Protein AF-A0A5B1CGC6-F1 (afdb_monomer)

pLDDT: mean 82.07, std 14.6, range [42.0, 95.0]

Sequence (198 aa):
MKDDNIPFVEKLGRLVLFPLSFGERAAAKAKAIAEERQAAHDSARRQEREEEMRIEREDRERRDKEEALKAQEDERAAKLVRDDILFQVRLLYDRHAADISQMLPQEKFERYFKDYFPPDCSVETLTHRSEELKKMILSFFAEEESEASLNTIEDVLAEAERRKNSISSYPMDGDELESVLSLVEKWKTRQIRKLVEK

Organism: NCBI:txid406547

Mean predicted aligned error: 17.84 Å

Radius of gyration: 49.91 Å; Cα contacts (8 Å, |Δi|>4): 46; chains: 1; bounding box: 88×42×150 Å

Structure (mmCIF, N/CA/C/O backbone):
data_AF-A0A5B1CGC6-F1
#
_entry.id   AF-A0A5B1CGC6-F1
#
loop_
_atom_site.group_PDB
_atom_site.id
_atom_site.type_symbol
_atom_site.label_atom_id
_atom_site.label_alt_id
_atom_site.label_comp_id
_atom_site.label_asym_id
_atom_site.label_entity_id
_atom_site.label_seq_id
_atom_site.pdbx_PDB_ins_code
_atom_site.Cartn_x
_atom_site.Cartn_y
_atom_site.Cartn_z
_atom_site.occupancy
_atom_site.B_iso_or_equiv
_atom_site.auth_seq_id
_atom_site.auth_comp_id
_atom_site.auth_asym_id
_atom_site.auth_atom_id
_atom_site.pdbx_PDB_model_num
ATOM 1 N N . MET A 1 1 ? 64.996 -14.872 -104.969 1.00 48.25 1 MET A N 1
ATOM 2 C CA . MET A 1 1 ? 65.233 -13.484 -104.529 1.00 48.25 1 MET A CA 1
ATOM 3 C C . MET A 1 1 ? 64.473 -12.557 -105.451 1.00 48.25 1 MET A C 1
ATOM 5 O O . MET A 1 1 ? 64.912 -12.347 -106.573 1.00 48.25 1 MET A O 1
ATOM 9 N N . LYS A 1 2 ? 63.304 -12.105 -105.007 1.00 42.00 2 LYS A N 1
ATOM 10 C CA . LYS A 1 2 ? 62.611 -10.898 -105.459 1.00 42.00 2 LYS A CA 1
ATOM 11 C C . LYS A 1 2 ? 61.615 -10.599 -104.348 1.00 42.00 2 LYS A C 1
ATOM 13 O O . LYS A 1 2 ? 60.705 -11.383 -104.110 1.00 42.00 2 LYS A O 1
ATOM 18 N N . ASP A 1 3 ? 61.955 -9.568 -103.594 1.00 42.16 3 ASP A N 1
ATOM 19 C CA . ASP A 1 3 ? 61.221 -9.064 -102.451 1.00 42.16 3 ASP A CA 1
ATOM 20 C C . ASP A 1 3 ? 59.904 -8.454 -102.929 1.00 42.16 3 A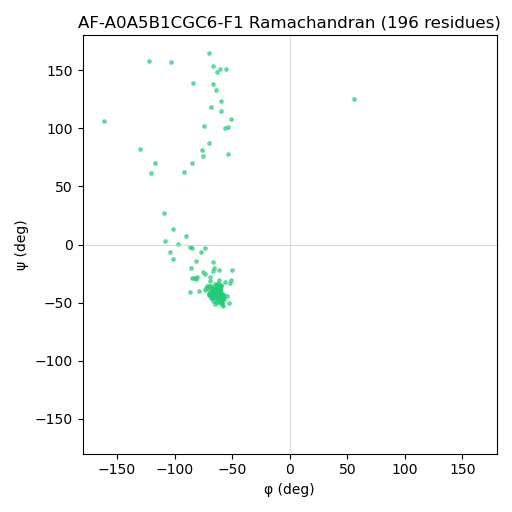SP A C 1
ATOM 22 O O . ASP A 1 3 ? 59.901 -7.494 -103.704 1.00 42.16 3 ASP A O 1
ATOM 26 N N . ASP A 1 4 ? 58.789 -9.016 -102.464 1.00 51.16 4 ASP A N 1
ATOM 27 C CA . ASP A 1 4 ? 57.478 -8.405 -102.630 1.00 51.16 4 ASP A CA 1
ATOM 28 C C . ASP A 1 4 ? 57.371 -7.225 -101.666 1.00 51.16 4 ASP A C 1
ATOM 30 O O . ASP A 1 4 ? 57.209 -7.343 -100.448 1.00 51.16 4 ASP A O 1
ATOM 34 N N . ASN A 1 5 ? 57.543 -6.053 -102.264 1.00 53.78 5 ASN A N 1
ATOM 35 C CA . ASN A 1 5 ? 57.455 -4.742 -101.659 1.00 53.78 5 ASN A CA 1
ATOM 36 C C . ASN A 1 5 ? 55.984 -4.453 -101.318 1.00 53.78 5 ASN A C 1
ATOM 38 O O . ASN A 1 5 ? 55.234 -3.905 -102.126 1.00 53.78 5 ASN A O 1
ATOM 42 N N . ILE A 1 6 ? 55.561 -4.884 -100.128 1.00 57.22 6 ILE A N 1
ATOM 43 C CA . ILE A 1 6 ? 54.219 -4.623 -99.598 1.00 57.22 6 ILE A CA 1
ATOM 44 C C . ILE A 1 6 ? 54.023 -3.098 -99.489 1.00 57.22 6 ILE A C 1
ATOM 46 O O . ILE A 1 6 ? 54.814 -2.428 -98.812 1.00 57.22 6 ILE A O 1
ATOM 50 N N . PRO A 1 7 ? 52.987 -2.523 -100.126 1.00 57.03 7 PRO A N 1
ATOM 51 C CA . PRO A 1 7 ? 52.788 -1.083 -100.168 1.00 57.03 7 PRO A CA 1
ATOM 52 C C . PRO A 1 7 ? 52.525 -0.513 -98.767 1.00 57.03 7 PRO A C 1
ATOM 54 O O . PRO A 1 7 ? 51.682 -0.989 -98.009 1.00 57.03 7 PRO A O 1
ATOM 57 N N . PHE A 1 8 ? 53.229 0.575 -98.446 1.00 54.09 8 PHE A N 1
ATOM 58 C CA . PHE A 1 8 ? 53.174 1.335 -97.185 1.00 54.09 8 PHE A CA 1
ATOM 59 C C . PHE A 1 8 ? 51.747 1.713 -96.727 1.00 54.09 8 PHE A C 1
ATOM 61 O O . PHE A 1 8 ? 51.498 1.920 -95.540 1.00 54.09 8 PHE A O 1
ATOM 68 N N . VAL A 1 9 ? 50.790 1.736 -97.657 1.00 54.62 9 VAL A N 1
ATOM 69 C CA . VAL A 1 9 ? 49.378 2.054 -97.416 1.00 54.62 9 VAL A CA 1
ATOM 70 C C . VAL A 1 9 ? 48.662 0.955 -96.611 1.00 54.62 9 VAL A C 1
ATOM 72 O O . VAL A 1 9 ? 47.830 1.269 -95.762 1.00 54.62 9 VAL A O 1
ATOM 75 N N . GLU A 1 10 ? 49.052 -0.318 -96.748 1.00 51.06 10 GLU A N 1
ATOM 76 C CA . GLU A 1 10 ? 48.511 -1.411 -95.917 1.00 51.06 10 GLU A CA 1
ATOM 77 C C . GLU A 1 10 ? 49.078 -1.418 -94.489 1.00 51.06 10 GLU A C 1
ATOM 79 O O . GLU A 1 10 ? 48.418 -1.881 -93.556 1.00 51.06 10 GLU A O 1
ATOM 84 N N . LYS A 1 11 ? 50.266 -0.835 -94.272 1.00 51.06 11 LYS A N 1
ATOM 85 C CA . LYS A 1 11 ? 50.806 -0.626 -92.917 1.00 51.06 11 LYS A CA 1
ATOM 86 C C . LYS A 1 11 ? 50.092 0.499 -92.163 1.00 51.06 11 LYS A C 1
ATOM 88 O O . LYS A 1 11 ? 50.044 0.454 -90.937 1.00 51.06 11 LYS A O 1
ATOM 93 N N . LEU A 1 12 ? 49.496 1.460 -92.871 1.00 48.06 12 LEU A N 1
ATOM 94 C CA . LEU A 1 12 ? 48.705 2.543 -92.273 1.00 48.06 12 LEU A CA 1
ATOM 95 C C . LEU A 1 12 ? 47.246 2.140 -92.006 1.00 48.06 12 LEU A C 1
ATOM 97 O O . LEU A 1 12 ? 46.660 2.601 -91.030 1.00 48.06 12 LEU A O 1
ATOM 101 N N . GLY A 1 13 ? 46.685 1.213 -92.791 1.00 43.62 13 GLY A N 1
ATOM 102 C CA . GLY A 1 13 ? 45.330 0.680 -92.577 1.00 43.62 13 GLY A CA 1
ATOM 103 C C . GLY A 1 13 ? 45.153 -0.126 -91.281 1.00 43.62 13 GLY A C 1
ATOM 104 O O . GLY A 1 13 ? 44.043 -0.239 -90.768 1.00 43.62 13 GLY A O 1
ATOM 105 N N . ARG A 1 14 ? 46.245 -0.635 -90.691 1.00 47.31 14 ARG A N 1
ATOM 106 C CA . ARG A 1 14 ? 46.248 -1.300 -89.372 1.00 47.31 14 ARG A CA 1
ATOM 107 C C . ARG A 1 14 ? 46.414 -0.343 -88.185 1.00 47.31 14 ARG A C 1
ATOM 109 O O . ARG A 1 14 ? 46.364 -0.792 -87.043 1.00 47.31 14 ARG A O 1
ATOM 116 N N . LEU A 1 15 ? 46.576 0.957 -88.441 1.00 45.19 15 LEU A N 1
ATOM 117 C CA . LEU A 1 15 ? 46.753 2.001 -87.426 1.00 45.19 15 LEU A CA 1
ATOM 118 C C . LEU A 1 15 ? 45.471 2.819 -87.159 1.00 45.19 15 LEU A C 1
ATOM 120 O O . LEU A 1 15 ? 45.535 3.862 -86.522 1.00 45.19 15 LEU A O 1
ATOM 124 N N . VAL A 1 16 ? 44.306 2.357 -87.631 1.00 47.59 16 VAL A N 1
ATOM 125 C CA . VAL A 1 16 ? 42.985 2.993 -87.403 1.00 47.59 16 VAL A CA 1
ATOM 126 C C . VAL A 1 16 ? 42.119 2.157 -86.447 1.00 47.59 16 VAL A C 1
ATOM 128 O O . VAL A 1 16 ? 40.897 2.206 -86.449 1.00 47.59 16 VAL A O 1
ATOM 131 N N . LEU A 1 17 ? 42.765 1.386 -85.576 1.00 49.88 17 LEU A N 1
ATOM 132 C CA . LEU A 1 17 ? 42.157 0.852 -84.359 1.00 49.88 17 LEU A CA 1
ATOM 133 C C . LEU A 1 17 ? 42.979 1.372 -83.182 1.00 49.88 17 LEU A C 1
ATOM 135 O O . LEU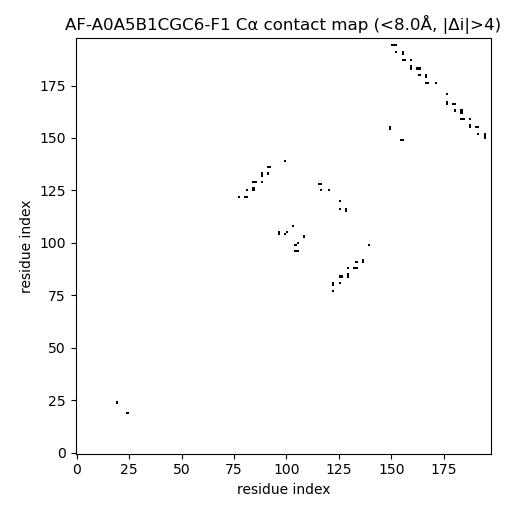 A 1 17 ? 43.625 0.609 -82.469 1.00 49.88 17 LEU A O 1
ATOM 139 N N . PHE A 1 18 ? 43.021 2.700 -83.033 1.00 49.47 18 PHE A N 1
ATOM 140 C CA . PHE A 1 18 ? 43.581 3.340 -81.846 1.00 49.47 18 PHE A CA 1
ATOM 141 C C . PHE A 1 18 ? 42.789 2.857 -80.627 1.00 49.47 18 PHE A C 1
ATOM 143 O O . PHE A 1 18 ? 41.596 3.149 -80.521 1.00 49.47 18 PHE A O 1
ATOM 150 N N . PRO A 1 19 ? 43.405 2.123 -79.692 1.00 57.19 19 PRO A N 1
ATOM 151 C CA . PRO A 1 19 ? 42.681 1.596 -78.555 1.00 57.19 19 PRO A CA 1
ATOM 152 C C . PRO A 1 19 ? 42.620 2.675 -77.471 1.00 57.19 19 PRO A C 1
ATOM 154 O O . PRO A 1 19 ? 43.293 2.515 -76.463 1.00 57.19 19 PRO A O 1
ATOM 157 N N . LEU A 1 20 ? 41.851 3.752 -77.669 1.00 50.38 20 LEU A N 1
ATOM 158 C CA . LEU A 1 20 ? 41.776 4.939 -76.795 1.00 50.38 20 LEU A CA 1
ATOM 159 C C . LEU A 1 20 ? 43.151 5.601 -76.559 1.00 50.38 20 LEU A C 1
ATOM 161 O O . LEU A 1 20 ? 44.118 4.982 -76.108 1.00 50.38 20 LEU A O 1
ATOM 165 N N . SER A 1 21 ? 43.260 6.893 -76.843 1.00 59.56 21 SER A N 1
ATOM 166 C CA . SER A 1 21 ? 44.472 7.662 -76.541 1.00 59.56 21 SER A CA 1
ATOM 167 C C . SER A 1 21 ? 44.835 7.546 -75.047 1.00 59.56 21 SER A C 1
ATOM 169 O O . SER A 1 21 ? 43.967 7.354 -74.190 1.00 59.56 21 SER A O 1
ATOM 171 N N . PHE A 1 22 ? 46.122 7.652 -74.691 1.00 58.12 22 PHE A N 1
ATOM 172 C CA . PHE A 1 22 ? 46.565 7.591 -73.285 1.00 58.12 22 PHE A CA 1
ATOM 173 C C . PHE A 1 22 ? 45.788 8.564 -72.371 1.00 58.12 22 PHE A C 1
ATOM 175 O O . PHE A 1 22 ? 45.545 8.240 -71.209 1.00 58.12 22 PHE A O 1
ATOM 182 N N . GLY A 1 23 ? 45.339 9.706 -72.908 1.00 62.19 23 GLY A N 1
ATOM 183 C CA . GLY A 1 23 ? 44.477 10.665 -72.212 1.00 62.19 23 GLY A CA 1
ATOM 184 C C . GLY A 1 23 ? 43.063 10.145 -71.932 1.00 62.19 23 GLY A C 1
ATOM 185 O O . GLY A 1 23 ? 42.564 10.319 -70.825 1.00 62.19 23 GLY A O 1
ATOM 186 N N . GLU A 1 24 ? 42.436 9.433 -72.870 1.00 65.56 24 GLU A N 1
ATOM 187 C CA . GLU A 1 24 ? 41.103 8.836 -72.679 1.00 65.56 24 GLU A CA 1
ATOM 188 C C . GLU A 1 24 ? 41.133 7.663 -71.693 1.00 65.56 24 GLU A C 1
ATOM 190 O O . GLU A 1 24 ? 40.226 7.517 -70.877 1.00 65.56 24 GLU A O 1
ATOM 195 N N . ARG A 1 25 ? 42.207 6.860 -71.692 1.00 67.00 25 ARG A N 1
ATOM 196 C CA . ARG A 1 25 ? 42.403 5.805 -70.679 1.00 67.00 25 ARG A CA 1
ATOM 197 C C . ARG A 1 25 ? 42.638 6.384 -69.283 1.00 67.00 25 ARG A C 1
ATOM 199 O O . ARG A 1 25 ? 42.152 5.820 -68.304 1.00 67.00 25 ARG A O 1
ATOM 206 N N . ALA A 1 26 ? 43.370 7.494 -69.182 1.00 72.00 26 ALA A N 1
ATOM 207 C CA . ALA A 1 26 ? 43.567 8.205 -67.920 1.00 72.00 26 ALA A CA 1
ATOM 208 C C . ALA A 1 26 ? 42.259 8.841 -67.419 1.00 72.00 26 ALA A C 1
ATOM 210 O O . ALA A 1 26 ? 41.935 8.706 -66.241 1.00 72.00 26 ALA A O 1
ATOM 211 N N . ALA A 1 27 ? 41.467 9.443 -68.312 1.00 76.06 27 ALA A N 1
ATOM 212 C CA . ALA A 1 27 ? 40.157 10.007 -67.991 1.00 76.06 27 ALA A CA 1
ATOM 213 C C . ALA A 1 27 ? 39.142 8.930 -67.566 1.00 76.06 27 ALA A C 1
ATOM 215 O O . ALA A 1 27 ? 38.437 9.109 -66.575 1.00 76.06 27 ALA A O 1
ATOM 216 N N . ALA A 1 28 ? 39.110 7.781 -68.250 1.00 78.44 28 ALA A N 1
ATOM 217 C CA . ALA A 1 28 ? 38.255 6.652 -67.882 1.00 78.44 28 ALA A CA 1
ATOM 218 C C . ALA A 1 28 ? 38.637 6.052 -66.517 1.00 78.44 28 ALA A C 1
ATOM 220 O O . ALA A 1 28 ? 37.758 5.777 -65.704 1.00 78.44 28 ALA A O 1
ATOM 221 N N . LYS A 1 29 ? 39.940 5.913 -66.219 1.00 79.25 29 LYS A N 1
ATOM 222 C CA . LYS A 1 29 ? 40.410 5.485 -64.889 1.00 79.25 29 LYS A CA 1
ATOM 223 C C . LYS A 1 29 ? 40.065 6.499 -63.798 1.00 79.25 29 LYS A C 1
ATOM 225 O O . LYS A 1 29 ? 39.623 6.097 -62.731 1.00 79.25 29 LYS A O 1
ATOM 230 N N . ALA A 1 30 ? 40.234 7.796 -64.056 1.00 81.81 30 ALA A N 1
ATOM 231 C CA . ALA A 1 30 ? 39.869 8.841 -63.099 1.00 81.81 30 ALA A CA 1
ATOM 232 C C . ALA A 1 30 ? 38.361 8.844 -62.804 1.00 81.81 30 ALA A C 1
ATOM 234 O O . ALA A 1 30 ? 37.965 8.988 -61.650 1.00 81.81 30 ALA A O 1
ATOM 235 N N . LYS A 1 31 ? 37.528 8.621 -63.829 1.00 83.12 31 LYS A N 1
ATOM 236 C CA . LYS A 1 31 ? 36.074 8.502 -63.680 1.00 83.12 31 LYS A CA 1
ATOM 237 C C . LYS A 1 31 ? 35.675 7.254 -62.888 1.00 83.12 31 LYS A C 1
ATOM 239 O O . LYS A 1 31 ? 34.883 7.374 -61.964 1.00 83.12 31 LYS A O 1
ATOM 244 N N . ALA A 1 32 ? 36.286 6.102 -63.171 1.00 82.56 32 ALA A N 1
ATOM 245 C CA . ALA A 1 32 ? 36.051 4.873 -62.412 1.00 82.56 32 ALA A CA 1
ATOM 246 C C . ALA A 1 32 ? 36.434 5.024 -60.927 1.00 82.56 32 ALA A C 1
ATOM 248 O O . ALA A 1 32 ? 35.671 4.629 -60.055 1.00 82.56 32 ALA A O 1
ATOM 249 N N . ILE A 1 33 ? 37.567 5.673 -60.628 1.00 85.25 33 ILE A N 1
ATOM 250 C CA . ILE A 1 33 ? 37.994 5.952 -59.244 1.00 85.25 33 ILE A CA 1
ATOM 251 C C . ILE A 1 33 ? 37.036 6.937 -58.553 1.00 85.25 33 ILE A C 1
ATOM 253 O O . ILE A 1 33 ? 36.777 6.811 -57.357 1.00 85.25 33 ILE A O 1
ATOM 257 N N . ALA A 1 34 ? 36.515 7.933 -59.274 1.00 84.56 34 ALA A N 1
ATOM 258 C CA . ALA A 1 34 ? 35.538 8.874 -58.728 1.00 84.56 34 ALA A CA 1
ATOM 259 C C . ALA A 1 34 ? 34.193 8.191 -58.423 1.00 84.56 34 ALA A C 1
ATOM 261 O O . ALA A 1 34 ? 33.643 8.402 -57.344 1.00 84.56 34 ALA A O 1
ATOM 262 N N . GLU A 1 35 ? 33.708 7.335 -59.326 1.00 84.50 35 GLU A N 1
ATOM 263 C CA . GLU A 1 35 ? 32.489 6.537 -59.137 1.00 84.50 35 GLU A CA 1
ATOM 264 C C . GLU A 1 35 ? 32.641 5.536 -57.981 1.00 84.50 35 GLU A C 1
ATOM 266 O O . GLU A 1 35 ? 31.742 5.423 -57.153 1.00 84.50 35 GLU A O 1
ATOM 271 N N . GLU A 1 36 ? 33.798 4.877 -57.852 1.00 83.25 36 GLU A N 1
ATOM 272 C CA . GLU A 1 36 ? 34.096 3.962 -56.743 1.00 83.25 36 GLU A CA 1
ATOM 273 C C . GLU A 1 36 ? 34.136 4.692 -55.391 1.00 83.25 36 GLU A C 1
ATOM 275 O O . GLU A 1 36 ? 33.556 4.227 -54.410 1.00 83.25 36 GLU A O 1
ATOM 280 N N . ARG A 1 37 ? 34.741 5.888 -55.336 1.00 86.69 37 ARG A N 1
ATOM 281 C CA . ARG A 1 37 ? 34.739 6.731 -54.127 1.00 86.69 37 ARG A CA 1
ATOM 282 C C . ARG A 1 37 ? 33.341 7.214 -53.754 1.00 86.69 37 ARG A C 1
ATOM 284 O O . ARG A 1 37 ? 33.019 7.279 -52.569 1.00 86.69 37 ARG A O 1
ATOM 291 N N . GLN A 1 38 ? 32.518 7.550 -54.743 1.00 89.25 38 GLN A N 1
ATOM 292 C CA . GLN A 1 38 ? 31.147 7.996 -54.516 1.00 89.25 38 GLN A CA 1
ATOM 293 C C . GLN A 1 38 ? 30.261 6.838 -54.037 1.00 89.25 38 GLN A C 1
ATOM 295 O O . GLN A 1 38 ? 29.542 6.991 -53.053 1.00 89.25 38 GLN A O 1
ATOM 300 N N . ALA A 1 39 ? 30.400 5.654 -54.640 1.00 88.25 39 ALA A N 1
ATOM 301 C CA . ALA A 1 39 ? 29.727 4.439 -54.192 1.00 88.25 39 ALA A CA 1
ATOM 302 C C . ALA A 1 39 ? 30.147 4.030 -52.768 1.00 88.25 39 ALA A C 1
ATOM 304 O O . ALA A 1 39 ? 29.289 3.678 -51.960 1.00 88.25 39 ALA A O 1
ATOM 305 N N . ALA A 1 40 ? 31.439 4.135 -52.431 1.00 88.19 40 ALA A N 1
ATOM 306 C CA . ALA A 1 40 ? 31.941 3.863 -51.084 1.00 88.19 40 ALA A CA 1
ATOM 307 C C . ALA A 1 40 ? 31.362 4.841 -50.044 1.00 88.19 40 ALA A C 1
ATOM 309 O O . ALA A 1 40 ? 30.897 4.418 -48.985 1.00 88.19 40 ALA A O 1
ATOM 310 N N . HIS A 1 41 ? 31.315 6.137 -50.364 1.00 88.19 41 HIS A N 1
ATOM 311 C CA . HIS A 1 41 ? 30.716 7.155 -49.497 1.00 88.19 41 HIS A CA 1
ATOM 312 C C . HIS A 1 41 ? 29.204 6.942 -49.308 1.00 88.19 41 HIS A C 1
ATOM 314 O O . HIS A 1 41 ? 28.691 7.053 -48.193 1.00 88.19 41 HIS A O 1
ATOM 320 N N . ASP A 1 42 ? 28.486 6.579 -50.372 1.00 90.25 42 ASP A N 1
ATOM 321 C CA . ASP A 1 42 ? 27.057 6.273 -50.295 1.00 90.25 42 ASP A CA 1
ATOM 322 C C . ASP A 1 42 ? 26.786 4.985 -49.505 1.00 90.25 42 ASP A C 1
ATOM 324 O O . ASP A 1 42 ? 25.805 4.925 -48.762 1.00 90.25 42 ASP A O 1
ATOM 328 N N . SER A 1 43 ? 27.657 3.971 -49.599 1.00 90.19 43 SER A N 1
ATOM 329 C CA . SER A 1 43 ? 27.563 2.772 -48.756 1.00 90.19 43 SER A CA 1
ATOM 330 C C . SER A 1 43 ? 27.842 3.066 -47.282 1.00 90.19 43 SER A C 1
ATOM 332 O O . SER A 1 43 ? 27.093 2.587 -46.434 1.00 90.19 43 SER A O 1
ATOM 334 N N . ALA A 1 44 ? 28.833 3.912 -46.974 1.00 90.38 44 ALA A N 1
ATOM 335 C CA . ALA A 1 44 ? 29.146 4.315 -45.604 1.00 90.38 44 ALA A CA 1
ATOM 336 C C . ALA A 1 44 ? 27.972 5.079 -44.974 1.00 90.38 44 ALA A C 1
ATOM 338 O O . ALA A 1 44 ? 27.523 4.738 -43.885 1.00 90.38 44 ALA A O 1
ATOM 339 N N . ARG A 1 45 ? 27.370 6.022 -45.712 1.00 91.50 45 ARG A N 1
ATOM 340 C CA . ARG A 1 45 ? 26.167 6.738 -45.257 1.00 91.50 45 ARG A CA 1
ATOM 341 C C . ARG A 1 45 ? 24.954 5.837 -45.039 1.00 91.50 45 ARG A C 1
ATOM 343 O O . ARG A 1 45 ? 24.116 6.142 -44.195 1.00 91.50 45 ARG A O 1
ATOM 350 N N . ARG A 1 46 ? 24.797 4.771 -45.830 1.00 89.31 46 ARG A N 1
ATOM 351 C CA . ARG A 1 46 ? 23.714 3.795 -45.623 1.00 89.31 46 ARG A CA 1
ATOM 352 C C . ARG A 1 46 ? 23.954 2.974 -44.361 1.00 89.31 46 ARG A C 1
ATOM 354 O O . ARG A 1 46 ? 23.020 2.823 -43.587 1.00 89.31 46 ARG A O 1
ATOM 361 N N . GLN A 1 47 ? 25.189 2.530 -44.137 1.00 91.25 47 GLN A N 1
ATOM 362 C CA . GLN A 1 47 ? 25.572 1.808 -42.924 1.00 91.25 47 GLN A CA 1
ATOM 363 C C . GLN A 1 47 ? 25.390 2.664 -41.667 1.00 91.25 47 GLN A C 1
ATOM 365 O O . GLN A 1 47 ? 24.781 2.191 -40.716 1.00 91.25 47 GLN A O 1
ATOM 370 N N . GLU A 1 48 ? 25.807 3.935 -41.686 1.00 92.62 48 GLU A N 1
ATOM 371 C CA . GLU A 1 48 ? 25.586 4.867 -40.568 1.00 92.62 48 GLU A CA 1
ATOM 372 C C . GLU A 1 48 ? 24.094 5.030 -40.252 1.00 92.62 48 GLU A C 1
ATOM 374 O O . GLU A 1 48 ? 23.693 4.922 -39.099 1.00 92.62 48 GLU A O 1
ATOM 379 N N . ARG A 1 49 ? 23.242 5.201 -41.272 1.00 92.19 49 ARG A N 1
ATOM 380 C CA . ARG A 1 49 ? 21.784 5.308 -41.075 1.00 92.19 49 ARG A CA 1
ATOM 381 C C . ARG A 1 49 ? 21.150 4.017 -40.566 1.00 92.19 49 ARG A C 1
ATOM 383 O O . ARG A 1 49 ? 20.206 4.066 -39.783 1.00 92.19 49 ARG A O 1
ATOM 390 N N . GLU A 1 50 ? 21.607 2.864 -41.047 1.00 92.44 50 GLU A N 1
ATOM 391 C CA . GLU A 1 50 ? 21.137 1.562 -40.567 1.00 92.44 50 GLU A CA 1
ATOM 392 C C . GLU A 1 50 ? 21.550 1.326 -39.111 1.00 92.44 50 GLU A C 1
ATOM 394 O O . GLU A 1 50 ? 20.748 0.822 -38.325 1.00 92.44 50 GLU A O 1
ATOM 399 N N . GLU A 1 51 ? 22.760 1.738 -38.736 1.00 93.44 51 GLU A N 1
ATOM 400 C CA . GLU A 1 51 ? 23.263 1.660 -37.367 1.00 93.44 51 GLU A CA 1
ATOM 401 C C . GLU A 1 51 ? 22.532 2.633 -36.431 1.00 93.44 51 GLU A C 1
ATOM 403 O O . GLU A 1 51 ? 22.081 2.212 -35.368 1.00 93.44 51 GLU A O 1
ATOM 408 N N . GLU A 1 52 ? 22.292 3.878 -36.853 1.00 92.12 52 GLU A N 1
ATOM 409 C CA . GLU A 1 52 ? 21.453 4.841 -36.124 1.00 92.12 52 GLU A CA 1
ATOM 410 C C . GLU A 1 52 ? 20.034 4.300 -35.900 1.00 92.12 52 GLU A C 1
ATOM 412 O O . GLU A 1 52 ? 19.531 4.327 -34.776 1.00 92.12 52 GLU A O 1
ATOM 417 N N . MET A 1 53 ? 19.399 3.736 -36.936 1.00 92.56 53 MET A N 1
ATOM 418 C CA . MET A 1 53 ? 18.072 3.124 -36.801 1.00 92.56 53 MET A CA 1
ATOM 419 C C . MET A 1 53 ? 18.075 1.895 -35.887 1.00 92.56 53 MET A C 1
ATOM 421 O O . MET A 1 53 ? 17.075 1.636 -35.214 1.00 92.56 53 MET A O 1
ATOM 425 N N . ARG A 1 54 ? 19.161 1.111 -35.868 1.00 93.88 54 ARG A N 1
ATOM 426 C CA . ARG A 1 54 ? 19.296 -0.037 -34.962 1.00 93.88 54 ARG A CA 1
ATOM 427 C C . ARG A 1 54 ? 19.377 0.436 -33.513 1.00 93.88 54 ARG A C 1
ATOM 429 O O . ARG A 1 54 ? 18.609 -0.054 -32.691 1.00 93.88 54 ARG A O 1
ATOM 436 N N . ILE A 1 55 ? 20.229 1.422 -33.235 1.00 93.44 55 ILE A N 1
ATOM 437 C CA . ILE A 1 55 ? 20.387 2.016 -31.901 1.00 93.44 55 ILE A CA 1
ATOM 438 C C . ILE A 1 55 ? 19.060 2.620 -31.427 1.00 93.44 55 ILE A C 1
ATOM 440 O O . ILE A 1 55 ? 18.630 2.357 -30.309 1.00 93.44 55 ILE A O 1
ATOM 444 N N . GLU A 1 56 ? 18.355 3.360 -32.287 1.00 93.81 56 GLU A N 1
ATOM 445 C CA . GLU A 1 56 ? 17.070 3.964 -31.923 1.00 93.81 56 GLU A CA 1
ATOM 446 C C . GLU A 1 56 ? 16.002 2.910 -31.581 1.00 93.81 56 GLU A C 1
ATOM 448 O O . GLU A 1 56 ? 15.209 3.101 -30.655 1.00 93.81 56 GLU A O 1
ATOM 453 N N . ARG A 1 57 ? 15.973 1.778 -32.298 1.00 93.88 57 ARG A N 1
ATOM 454 C CA . ARG A 1 57 ? 15.066 0.662 -31.982 1.00 93.88 57 ARG A CA 1
ATOM 455 C C . ARG A 1 57 ? 15.425 -0.004 -30.661 1.00 93.88 57 ARG A C 1
ATOM 457 O O . ARG A 1 57 ? 14.530 -0.226 -29.853 1.00 93.88 57 ARG A O 1
ATOM 464 N N . GLU A 1 58 ? 16.705 -0.286 -30.438 1.00 93.38 58 GLU A N 1
ATOM 465 C CA . GLU A 1 58 ? 17.191 -0.874 -29.186 1.00 93.38 58 GLU A CA 1
ATOM 466 C C . GLU A 1 58 ? 16.869 0.030 -27.985 1.00 93.38 58 GLU A C 1
ATOM 468 O O . GLU A 1 58 ? 16.384 -0.454 -26.962 1.00 93.38 58 GLU A O 1
ATOM 473 N N . ASP A 1 59 ? 17.040 1.347 -28.125 1.00 93.81 59 ASP A N 1
ATOM 474 C CA . ASP A 1 59 ? 16.705 2.321 -27.084 1.00 93.81 59 ASP A CA 1
ATOM 475 C C . ASP A 1 59 ? 15.199 2.391 -26.801 1.00 93.81 59 ASP A C 1
ATOM 477 O O . ASP A 1 59 ? 14.802 2.478 -25.636 1.00 93.81 59 ASP A O 1
ATOM 481 N N . ARG A 1 60 ? 14.345 2.335 -27.833 1.00 93.31 60 ARG A N 1
ATOM 482 C CA . ARG A 1 60 ? 12.884 2.275 -27.643 1.00 93.31 60 ARG A CA 1
ATOM 483 C C . ARG A 1 60 ? 12.470 0.989 -26.940 1.00 93.31 60 ARG A C 1
ATOM 485 O O . ARG A 1 60 ? 11.779 1.058 -25.932 1.00 93.31 60 ARG A O 1
ATOM 492 N N . GLU A 1 61 ? 12.960 -0.162 -27.396 1.00 94.00 61 GLU A N 1
ATOM 493 C CA . GLU A 1 61 ? 12.670 -1.444 -26.745 1.00 94.00 61 GLU A CA 1
ATOM 494 C C . GLU A 1 61 ? 13.141 -1.473 -25.288 1.00 94.00 61 GLU A C 1
ATOM 496 O O . GLU A 1 61 ? 12.491 -2.087 -24.439 1.00 94.00 61 GLU A O 1
ATOM 501 N N . ARG A 1 62 ? 14.274 -0.829 -24.980 1.00 94.75 62 ARG A N 1
ATOM 502 C CA . ARG A 1 62 ? 14.767 -0.734 -23.606 1.00 94.75 62 ARG A CA 1
ATOM 503 C C . ARG A 1 62 ? 13.841 0.117 -22.742 1.00 94.75 62 ARG A C 1
ATOM 505 O O . ARG A 1 62 ? 13.497 -0.321 -21.649 1.00 94.75 62 ARG A O 1
ATOM 512 N N . ARG A 1 63 ? 13.400 1.278 -23.237 1.00 94.12 63 ARG A N 1
ATOM 513 C CA . ARG A 1 63 ? 12.450 2.146 -22.521 1.00 94.12 63 ARG A CA 1
ATOM 514 C C . ARG A 1 63 ? 11.107 1.461 -22.301 1.00 94.12 63 ARG A C 1
ATOM 516 O O . ARG A 1 63 ? 10.630 1.456 -21.175 1.00 94.12 63 ARG A O 1
ATOM 523 N N . ASP A 1 64 ? 10.561 0.806 -23.322 1.00 95.00 64 ASP A N 1
ATOM 524 C CA . ASP A 1 64 ? 9.287 0.086 -23.211 1.00 95.00 64 ASP A CA 1
ATOM 525 C C . ASP A 1 64 ? 9.373 -1.038 -22.160 1.00 95.00 64 ASP A C 1
ATOM 527 O O . ASP A 1 64 ? 8.451 -1.242 -21.369 1.00 95.00 64 ASP A O 1
ATOM 531 N N . LYS A 1 65 ? 10.508 -1.752 -22.100 1.00 94.62 65 LYS A N 1
ATOM 532 C CA . LYS A 1 65 ? 10.767 -2.768 -21.064 1.00 94.62 65 LYS A CA 1
ATOM 533 C C . LYS A 1 65 ? 10.912 -2.156 -19.672 1.00 94.62 65 LYS A C 1
ATOM 535 O O . LYS A 1 65 ? 10.370 -2.712 -18.721 1.00 94.62 65 LYS A O 1
ATOM 540 N N . GLU A 1 66 ? 11.642 -1.049 -19.540 1.00 94.44 66 GLU A N 1
ATOM 541 C CA . GLU A 1 66 ? 11.814 -0.331 -18.270 1.00 94.44 66 GLU A CA 1
ATOM 542 C C . GLU A 1 66 ? 10.465 0.196 -17.743 1.00 94.44 66 GLU A C 1
ATOM 544 O O . GLU A 1 66 ? 10.156 0.018 -16.565 1.00 94.44 66 GLU A O 1
ATOM 549 N N . GLU A 1 67 ? 9.622 0.766 -18.608 1.00 93.56 67 GLU A N 1
ATOM 550 C CA . GLU A 1 67 ? 8.278 1.233 -18.250 1.00 93.56 67 GLU A CA 1
ATOM 551 C C . GLU A 1 67 ? 7.351 0.080 -17.853 1.00 93.56 67 GLU A C 1
ATOM 553 O O . GLU A 1 67 ? 6.653 0.175 -16.842 1.00 93.56 67 GLU A O 1
ATOM 558 N N . ALA A 1 68 ? 7.376 -1.034 -18.591 1.00 93.19 68 ALA A N 1
ATOM 559 C CA . ALA A 1 68 ? 6.583 -2.215 -18.259 1.00 93.19 68 ALA A CA 1
ATOM 560 C C . ALA A 1 68 ? 6.995 -2.835 -16.913 1.00 93.19 68 ALA A C 1
ATOM 562 O O . ALA A 1 68 ? 6.133 -3.226 -16.123 1.00 93.19 68 ALA A O 1
ATOM 563 N N . LEU A 1 69 ? 8.301 -2.903 -16.631 1.00 93.81 69 LEU A N 1
ATOM 564 C CA . LEU A 1 69 ? 8.818 -3.360 -15.340 1.00 93.81 69 LEU A CA 1
ATOM 565 C C . LEU A 1 69 ? 8.366 -2.438 -14.211 1.00 93.81 69 LEU A C 1
ATOM 567 O O . LEU A 1 69 ? 7.853 -2.919 -13.204 1.00 93.81 69 LEU A O 1
ATOM 571 N N . LYS A 1 70 ? 8.483 -1.122 -14.403 1.00 93.31 70 LYS A N 1
ATOM 572 C CA . LYS A 1 70 ? 8.061 -0.142 -13.404 1.00 93.31 70 LYS A CA 1
ATOM 573 C C . LYS A 1 70 ? 6.562 -0.228 -13.112 1.00 93.31 70 LYS A C 1
ATOM 575 O O . LYS A 1 70 ? 6.172 -0.272 -11.952 1.00 93.31 70 LYS A O 1
ATOM 580 N N . ALA A 1 71 ? 5.725 -0.338 -14.144 1.00 92.50 71 ALA A N 1
ATOM 581 C CA . ALA A 1 71 ? 4.285 -0.521 -13.971 1.00 92.50 71 ALA A CA 1
ATOM 582 C C . ALA A 1 71 ? 3.958 -1.810 -13.194 1.00 92.50 71 ALA A C 1
ATOM 584 O O . ALA A 1 71 ? 3.081 -1.810 -12.331 1.00 92.50 71 ALA A O 1
ATOM 585 N N . GLN A 1 72 ? 4.694 -2.898 -13.452 1.00 93.06 72 GLN A N 1
ATOM 586 C CA . GLN A 1 72 ? 4.543 -4.148 -12.709 1.00 93.06 72 GLN A CA 1
ATOM 587 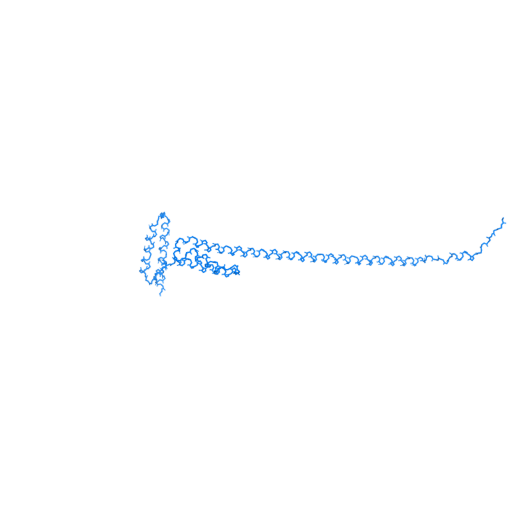C C . GLN A 1 72 ? 4.985 -4.015 -11.241 1.00 93.06 72 GLN A C 1
ATOM 589 O O . GLN A 1 72 ? 4.362 -4.602 -10.354 1.00 93.06 72 GLN A O 1
ATOM 594 N N . GLU A 1 73 ? 6.065 -3.284 -10.967 1.00 93.12 73 GLU A N 1
ATOM 595 C CA . GLU A 1 73 ? 6.527 -3.005 -9.604 1.00 93.12 73 GLU A CA 1
ATOM 596 C C . GLU A 1 73 ? 5.513 -2.159 -8.830 1.00 93.12 73 GLU A C 1
ATOM 598 O O . GLU A 1 73 ? 5.169 -2.517 -7.701 1.00 93.12 73 GLU A O 1
ATOM 603 N N . ASP A 1 74 ? 4.972 -1.112 -9.455 1.00 90.06 74 ASP A N 1
ATOM 604 C CA . ASP A 1 74 ? 3.945 -0.248 -8.868 1.00 90.06 74 ASP A CA 1
ATOM 605 C C . ASP A 1 74 ? 2.662 -1.042 -8.553 1.00 90.06 74 ASP A C 1
ATOM 607 O O . ASP A 1 74 ? 2.105 -0.924 -7.457 1.00 90.06 74 ASP A O 1
ATOM 611 N N . GLU A 1 75 ? 2.225 -1.925 -9.460 1.00 89.06 75 GLU A N 1
ATOM 612 C CA . GLU A 1 75 ? 1.075 -2.812 -9.234 1.00 89.06 75 GLU A CA 1
ATOM 613 C C . GLU A 1 75 ? 1.315 -3.765 -8.050 1.00 89.06 75 GLU A C 1
ATOM 615 O O . GLU A 1 75 ? 0.450 -3.939 -7.183 1.00 89.06 75 GLU A O 1
ATOM 620 N N . ARG A 1 76 ? 2.512 -4.362 -7.965 1.00 90.75 76 ARG A N 1
ATOM 621 C CA . ARG A 1 76 ? 2.883 -5.241 -6.845 1.00 90.75 76 ARG A CA 1
ATOM 622 C C . ARG A 1 76 ? 2.929 -4.484 -5.524 1.00 90.75 76 ARG A C 1
ATOM 624 O O . ARG A 1 76 ? 2.416 -4.993 -4.529 1.00 90.75 76 ARG A O 1
ATOM 631 N N . ALA A 1 77 ? 3.514 -3.290 -5.504 1.00 90.06 77 ALA A N 1
ATOM 632 C CA . ALA A 1 77 ? 3.585 -2.458 -4.309 1.00 90.06 77 ALA A CA 1
ATOM 633 C C . ALA A 1 77 ? 2.182 -2.077 -3.813 1.00 90.06 77 ALA A C 1
ATOM 635 O O . ALA A 1 77 ? 1.881 -2.243 -2.629 1.00 90.06 77 ALA A O 1
ATOM 636 N N . ALA A 1 78 ? 1.291 -1.658 -4.719 1.00 88.62 78 ALA A N 1
ATOM 637 C CA . ALA A 1 78 ? -0.095 -1.341 -4.385 1.00 88.62 78 ALA A CA 1
ATOM 638 C C . ALA A 1 78 ? -0.845 -2.553 -3.807 1.00 88.62 78 ALA A C 1
ATOM 640 O O . ALA A 1 78 ? -1.580 -2.422 -2.824 1.00 88.62 78 ALA A O 1
ATOM 641 N N . LYS A 1 79 ? -0.622 -3.746 -4.373 1.00 90.12 79 LYS A N 1
ATOM 642 C CA . LYS A 1 79 ? -1.214 -4.989 -3.869 1.00 90.12 79 LYS A CA 1
ATOM 643 C C . LYS A 1 79 ? -0.732 -5.335 -2.459 1.00 90.12 79 LYS A C 1
ATOM 645 O O . LYS A 1 79 ? -1.551 -5.678 -1.615 1.00 90.12 79 LYS A O 1
ATOM 650 N N . LEU A 1 80 ? 0.566 -5.200 -2.185 1.00 92.94 80 LEU A N 1
ATOM 651 C CA . LEU A 1 80 ? 1.125 -5.463 -0.854 1.00 92.94 80 LEU A CA 1
ATOM 652 C C . LEU A 1 80 ? 0.525 -4.542 0.211 1.00 92.94 80 LEU A C 1
ATOM 654 O O . LEU A 1 80 ? 0.136 -5.016 1.275 1.00 92.94 80 LEU A O 1
ATOM 658 N N . VAL A 1 81 ? 0.404 -3.244 -0.085 1.00 91.50 81 VAL A N 1
ATOM 659 C CA . VAL A 1 81 ? -0.209 -2.276 0.841 1.00 91.50 81 VAL A CA 1
ATOM 660 C C . VAL A 1 81 ? -1.670 -2.633 1.104 1.00 91.50 81 VAL A C 1
ATOM 662 O O . VAL A 1 8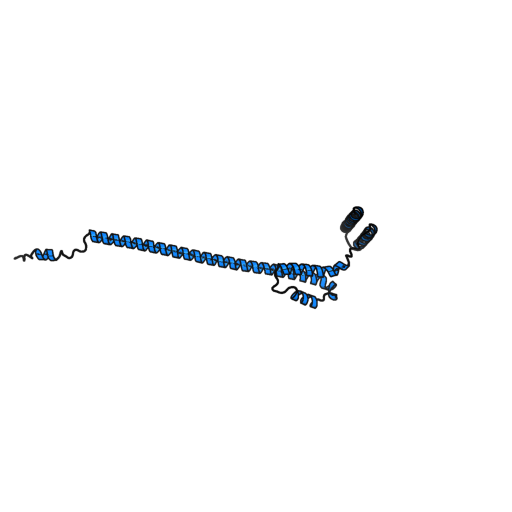1 ? -2.127 -2.621 2.245 1.00 91.50 81 VAL A O 1
ATOM 665 N N . ARG A 1 82 ? -2.407 -2.988 0.049 1.00 92.44 82 ARG A N 1
ATOM 666 C CA . ARG A 1 82 ? -3.797 -3.422 0.166 1.00 92.44 82 ARG A CA 1
ATOM 667 C C . ARG A 1 82 ? -3.936 -4.651 1.066 1.00 92.44 82 ARG A C 1
ATOM 669 O O . ARG A 1 82 ? -4.776 -4.645 1.966 1.00 92.44 82 ARG A O 1
ATOM 676 N N . ASP A 1 83 ? -3.138 -5.683 0.819 1.00 92.38 83 ASP A N 1
ATOM 677 C CA . ASP A 1 83 ? -3.194 -6.936 1.571 1.00 92.38 83 ASP A CA 1
ATOM 678 C C . ASP A 1 83 ? -2.828 -6.711 3.049 1.00 92.38 83 ASP A C 1
ATOM 680 O O . ASP A 1 83 ? -3.503 -7.248 3.928 1.00 92.38 83 ASP A O 1
ATOM 684 N N . ASP A 1 84 ? -1.838 -5.857 3.335 1.00 94.06 84 ASP A N 1
ATOM 685 C CA . ASP A 1 84 ? -1.453 -5.486 4.703 1.00 94.06 84 ASP A CA 1
ATOM 686 C C . ASP A 1 84 ? -2.591 -4.783 5.457 1.00 94.06 84 ASP A C 1
ATOM 688 O O . ASP A 1 84 ? -2.940 -5.173 6.572 1.00 94.06 84 ASP A O 1
ATOM 692 N N . ILE A 1 85 ? -3.251 -3.798 4.841 1.00 93.00 85 ILE A N 1
ATOM 693 C CA . ILE A 1 85 ? -4.360 -3.092 5.495 1.00 93.00 85 ILE A CA 1
ATOM 694 C C . ILE A 1 85 ? -5.513 -4.054 5.815 1.00 93.00 85 ILE A C 1
ATOM 696 O O . ILE A 1 85 ? -6.041 -4.047 6.932 1.00 93.00 85 ILE A O 1
ATOM 700 N N . LEU A 1 86 ? -5.900 -4.897 4.852 1.00 93.06 86 LEU A N 1
ATOM 701 C CA . LEU A 1 86 ? -6.967 -5.880 5.047 1.00 93.06 86 LEU A CA 1
ATOM 702 C C . LEU A 1 86 ? -6.604 -6.882 6.147 1.00 93.06 86 LEU A C 1
ATOM 704 O O . LEU A 1 86 ? -7.441 -7.193 6.999 1.00 93.06 86 LEU A O 1
ATOM 708 N N . PHE A 1 87 ? -5.352 -7.339 6.162 1.00 94.62 87 PHE A N 1
ATOM 709 C CA . PHE A 1 87 ? -4.832 -8.221 7.196 1.00 94.62 87 PHE A CA 1
ATOM 710 C C . PHE A 1 87 ? -4.900 -7.575 8.582 1.00 94.62 87 PHE A C 1
ATOM 712 O O . PHE A 1 87 ? -5.411 -8.194 9.511 1.00 94.62 87 PHE A O 1
ATOM 719 N N . GLN A 1 88 ? -4.474 -6.320 8.733 1.00 92.94 88 GLN A N 1
ATOM 720 C CA . GLN A 1 88 ? -4.505 -5.625 10.023 1.00 92.94 88 GLN A CA 1
ATOM 721 C C . GLN A 1 88 ? -5.921 -5.477 10.588 1.00 92.94 88 GLN A C 1
ATOM 723 O O . GLN A 1 88 ? -6.127 -5.637 11.790 1.00 92.94 88 GLN A O 1
ATOM 728 N N . VAL A 1 89 ? -6.903 -5.155 9.742 1.00 92.19 89 VAL A N 1
ATOM 729 C CA . VAL A 1 89 ? -8.307 -5.048 10.173 1.00 92.19 89 VAL A CA 1
ATOM 730 C C . VAL A 1 89 ? -8.837 -6.413 10.608 1.00 92.19 89 VAL A C 1
ATOM 732 O O . VAL A 1 89 ? -9.474 -6.517 11.656 1.00 92.19 89 VAL A O 1
ATOM 735 N N . ARG A 1 90 ? -8.559 -7.460 9.822 1.00 93.38 90 ARG A N 1
ATOM 736 C CA . ARG A 1 90 ? -8.948 -8.837 10.146 1.00 93.38 90 ARG A CA 1
ATOM 737 C C . ARG A 1 90 ? -8.326 -9.284 11.468 1.00 93.38 90 ARG A C 1
ATOM 739 O O . ARG A 1 90 ? -9.039 -9.763 12.337 1.00 93.38 90 ARG A O 1
ATOM 746 N N . LEU A 1 91 ? -7.029 -9.044 11.643 1.00 93.94 91 LEU A N 1
ATOM 747 C CA . LEU A 1 91 ? -6.291 -9.384 12.853 1.00 93.94 91 LEU A CA 1
ATOM 748 C C . LEU A 1 91 ? -6.859 -8.674 14.086 1.00 93.94 91 LEU A C 1
ATOM 750 O O . LEU A 1 91 ? -6.960 -9.281 15.150 1.00 93.94 91 LEU A O 1
ATOM 754 N N . LEU A 1 92 ? -7.247 -7.401 13.950 1.00 91.94 92 LEU A N 1
ATOM 755 C CA . LEU A 1 92 ? -7.892 -6.663 15.033 1.00 91.94 92 LEU A CA 1
ATOM 756 C C . LEU A 1 92 ? -9.236 -7.294 15.410 1.00 91.94 92 LEU A C 1
ATOM 758 O O . LEU A 1 92 ? -9.499 -7.486 16.593 1.00 91.94 92 LEU A O 1
ATOM 762 N N . TYR A 1 93 ? -10.065 -7.636 14.421 1.00 92.38 93 TYR A N 1
ATOM 763 C CA . TYR A 1 93 ? -11.319 -8.340 14.676 1.00 92.38 93 TYR A CA 1
ATOM 764 C C . TYR A 1 93 ? -11.065 -9.689 15.356 1.00 92.38 93 TYR A C 1
ATOM 766 O O . TYR A 1 93 ? -11.635 -9.941 16.408 1.00 92.38 93 TYR A O 1
ATOM 774 N N . ASP A 1 94 ? -10.170 -10.520 14.817 1.00 91.62 94 ASP A N 1
ATOM 775 C CA . ASP A 1 94 ? -9.893 -11.864 15.336 1.00 91.62 94 ASP A CA 1
ATOM 776 C C . ASP A 1 94 ? -9.375 -11.822 16.784 1.00 91.62 94 ASP A C 1
ATOM 778 O O . ASP A 1 94 ? -9.781 -12.639 17.611 1.00 91.62 94 ASP A O 1
ATOM 782 N N . ARG A 1 95 ? -8.543 -10.827 17.126 1.00 90.44 95 ARG A N 1
ATOM 783 C CA . ARG A 1 95 ? -8.066 -10.590 18.500 1.00 90.44 95 ARG A CA 1
ATOM 784 C C . ARG A 1 95 ? -9.206 -10.333 19.487 1.00 90.44 95 ARG A C 1
ATOM 786 O O . ARG A 1 95 ? -9.098 -10.721 20.645 1.00 90.44 95 ARG A O 1
ATOM 793 N N . HIS A 1 96 ? -10.258 -9.668 19.030 1.00 89.00 96 HIS A N 1
ATOM 794 C CA . HIS A 1 96 ? -11.383 -9.206 19.840 1.00 89.00 96 HIS A CA 1
ATOM 795 C C . HIS A 1 96 ? -12.667 -10.005 19.596 1.00 89.00 96 HIS A C 1
ATOM 797 O O . HIS A 1 96 ? -13.708 -9.701 20.174 1.00 89.00 96 HIS A O 1
ATOM 803 N N . ALA A 1 97 ? -12.606 -11.040 18.754 1.00 88.31 97 ALA A N 1
ATOM 804 C CA . ALA A 1 97 ? -13.775 -11.748 18.255 1.00 88.31 97 ALA A CA 1
ATOM 805 C C . ALA A 1 97 ? -14.573 -12.401 19.382 1.00 88.31 97 ALA A C 1
ATOM 807 O O . ALA A 1 97 ? -15.798 -12.418 19.319 1.00 88.31 97 ALA A O 1
ATOM 808 N N . ALA A 1 98 ? -13.900 -12.907 20.420 1.00 87.00 98 ALA A N 1
ATOM 809 C CA . ALA A 1 98 ? -14.565 -13.479 21.587 1.00 87.00 98 ALA A CA 1
ATOM 810 C C . ALA A 1 98 ? -15.450 -12.439 22.296 1.00 87.00 98 ALA A C 1
ATOM 812 O O . ALA A 1 98 ? -16.618 -12.720 22.572 1.00 87.00 98 ALA A O 1
ATOM 813 N N . ASP A 1 99 ? -14.920 -11.232 22.492 1.00 86.50 99 ASP A N 1
ATOM 814 C CA . ASP A 1 99 ? -15.557 -10.161 23.261 1.00 86.50 99 ASP A CA 1
ATOM 815 C C . ASP A 1 99 ? -16.728 -9.523 22.500 1.00 86.50 99 ASP A C 1
ATOM 817 O O . ASP A 1 99 ? -17.780 -9.254 23.077 1.00 86.50 99 ASP A O 1
ATOM 821 N N . ILE A 1 100 ? -16.584 -9.331 21.183 1.00 86.31 100 ILE A N 1
ATOM 822 C CA . ILE A 1 100 ? -17.608 -8.673 20.350 1.00 86.31 100 ILE A CA 1
ATOM 823 C C . ILE A 1 100 ? -18.533 -9.653 19.622 1.00 86.31 100 ILE A C 1
ATOM 825 O O . ILE A 1 100 ? -19.442 -9.214 18.919 1.00 86.31 100 ILE A O 1
ATOM 829 N N . SER A 1 101 ? -18.349 -10.968 19.796 1.00 87.00 101 SER A N 1
ATOM 830 C CA . SER A 1 101 ? -19.088 -12.026 19.078 1.00 87.00 101 SER A CA 1
ATOM 831 C C . SER A 1 101 ? -20.611 -11.879 19.132 1.00 87.00 101 SER A C 1
ATOM 833 O O . SER A 1 101 ? -21.299 -12.230 18.172 1.00 87.00 101 SER A O 1
ATOM 835 N N . GLN A 1 102 ? -21.147 -11.353 20.237 1.00 85.19 102 GLN A N 1
ATOM 836 C CA . GLN A 1 102 ? -22.586 -11.144 20.415 1.00 85.19 102 GLN A CA 1
ATOM 837 C C . GLN A 1 102 ? -23.119 -9.978 19.572 1.00 85.19 102 GLN A C 1
ATOM 839 O O . GLN A 1 102 ? -24.222 -10.061 19.031 1.00 85.19 102 GLN A O 1
ATOM 844 N N . MET A 1 103 ? -22.339 -8.902 19.435 1.00 86.31 103 MET A N 1
ATOM 845 C CA . MET A 1 103 ? -22.731 -7.707 18.679 1.00 86.31 103 MET A CA 1
ATOM 846 C C . MET A 1 103 ? -22.390 -7.843 17.193 1.00 86.31 103 MET A C 1
ATOM 848 O O . MET A 1 103 ? -23.196 -7.507 16.321 1.00 86.31 103 MET A O 1
ATOM 852 N N . LEU A 1 104 ? -21.214 -8.397 16.901 1.00 86.12 104 LEU A N 1
ATOM 853 C CA . LEU A 1 104 ? -20.678 -8.588 15.564 1.00 86.12 104 LEU A CA 1
ATOM 854 C C . LEU A 1 104 ? -20.194 -10.040 15.387 1.00 86.12 104 LEU A C 1
ATOM 856 O O . LEU A 1 104 ? -19.003 -10.310 15.505 1.00 86.12 104 LEU A O 1
ATOM 860 N N . PRO A 1 105 ? -21.105 -10.986 15.086 1.00 91.44 105 PRO A N 1
ATOM 861 C CA . PRO A 1 105 ? -20.745 -12.366 14.777 1.00 91.44 105 PRO A CA 1
AT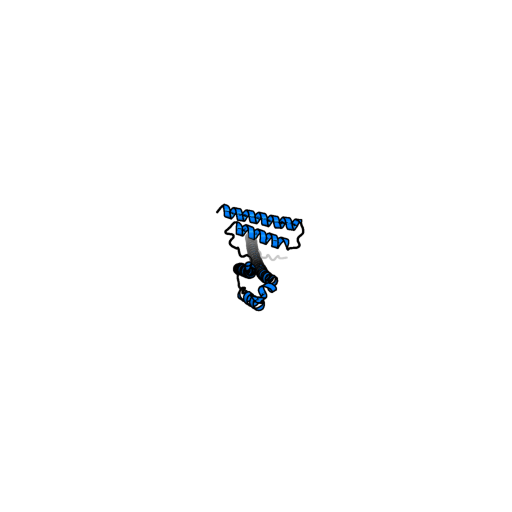OM 862 C C . PRO A 1 105 ? -19.837 -12.473 13.548 1.00 91.44 105 PRO A C 1
ATOM 864 O O . PRO A 1 105 ? -19.987 -11.703 12.594 1.00 91.44 105 PRO A O 1
ATOM 867 N N . GLN A 1 106 ? -18.989 -13.506 13.510 1.00 90.44 106 GLN A N 1
ATOM 868 C CA . GLN A 1 106 ? -18.011 -13.712 12.433 1.00 90.44 106 GLN A CA 1
ATOM 869 C C . GLN A 1 106 ? -18.644 -13.727 11.040 1.00 90.44 106 GLN A C 1
ATOM 871 O O . GLN A 1 106 ? -18.147 -13.059 10.142 1.00 90.44 106 GLN A O 1
ATOM 876 N N . GLU A 1 107 ? -19.769 -14.416 10.850 1.00 92.81 107 GLU A N 1
ATOM 877 C CA . GLU A 1 107 ? -20.451 -14.461 9.550 1.00 92.81 107 GLU A CA 1
ATOM 878 C C . GLU A 1 107 ? -20.896 -13.069 9.075 1.00 92.81 107 GLU A C 1
ATOM 880 O O . GLU A 1 107 ? -20.780 -12.735 7.892 1.00 92.81 107 GLU A O 1
ATOM 885 N N . LYS A 1 108 ? -21.378 -12.229 10.004 1.00 89.94 108 LYS A N 1
ATOM 886 C CA . LYS A 1 108 ? -21.764 -10.848 9.693 1.00 89.94 108 LYS A CA 1
ATOM 887 C C . LYS A 1 108 ? -20.539 -9.998 9.391 1.00 89.94 108 LYS A C 1
ATOM 889 O O . LYS A 1 108 ? -20.577 -9.239 8.425 1.00 89.94 108 LYS A O 1
ATOM 894 N N . PHE A 1 109 ? -19.469 -10.145 10.172 1.00 91.12 109 PHE A N 1
ATOM 895 C CA . PHE A 1 109 ? -18.212 -9.454 9.914 1.00 91.12 109 PHE A CA 1
ATOM 896 C C . PHE A 1 109 ? -17.643 -9.825 8.549 1.00 91.12 109 PHE A C 1
ATOM 898 O O . PHE A 1 109 ? -17.320 -8.935 7.782 1.00 91.12 109 PHE A O 1
ATOM 905 N N . GLU A 1 110 ? -17.573 -11.107 8.192 1.00 92.19 110 GLU A N 1
ATOM 906 C CA . GLU A 1 110 ? -17.029 -11.539 6.902 1.00 92.19 110 GLU A CA 1
ATOM 907 C C . GLU A 1 110 ? -17.823 -11.003 5.716 1.00 92.19 110 GLU A C 1
ATOM 909 O O . GLU A 1 110 ? -17.237 -10.606 4.706 1.00 92.19 110 GLU A O 1
ATOM 914 N N . ARG A 1 111 ? -19.154 -10.974 5.838 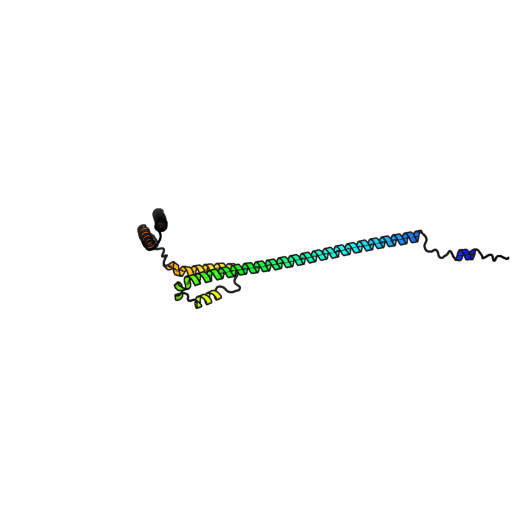1.00 92.50 111 ARG A N 1
ATOM 915 C CA . ARG A 1 111 ? -20.018 -10.385 4.819 1.00 92.50 111 ARG A CA 1
ATOM 916 C C . ARG A 1 111 ? -19.784 -8.883 4.708 1.00 92.50 111 ARG A C 1
ATOM 918 O O . ARG A 1 111 ? -19.494 -8.398 3.619 1.00 92.50 111 ARG A O 1
ATOM 925 N N . TYR A 1 112 ? -19.828 -8.176 5.837 1.00 89.38 112 TYR A N 1
ATOM 926 C CA . TYR A 1 112 ? -19.566 -6.742 5.882 1.00 89.38 112 TYR A CA 1
ATOM 927 C C . TYR A 1 112 ? -18.176 -6.417 5.337 1.00 89.38 112 TYR A C 1
ATOM 929 O O . TYR A 1 112 ? -18.037 -5.526 4.521 1.00 89.38 112 TYR A O 1
ATOM 937 N N . PHE A 1 113 ? -17.152 -7.179 5.707 1.00 91.75 113 PHE A N 1
ATOM 938 C CA . PHE A 1 113 ? -15.777 -6.991 5.265 1.00 91.75 113 PHE A CA 1
ATOM 939 C C . PHE A 1 113 ? -15.642 -7.115 3.742 1.00 91.75 113 PHE A C 1
ATOM 941 O O . PHE A 1 113 ? -14.993 -6.282 3.117 1.00 91.75 113 PHE A O 1
ATOM 948 N N . LYS A 1 114 ? -16.288 -8.113 3.124 1.00 90.88 114 LYS A N 1
ATOM 949 C CA . LYS A 1 114 ? -16.296 -8.272 1.659 1.00 90.88 114 LYS A CA 1
ATOM 950 C C . LYS A 1 114 ? -17.029 -7.129 0.957 1.00 90.88 114 LYS A C 1
ATOM 952 O O . LYS A 1 114 ? -16.527 -6.616 -0.039 1.00 90.88 114 LYS A O 1
ATOM 957 N N . ASP A 1 115 ? -18.177 -6.721 1.491 1.00 89.69 115 ASP A N 1
ATOM 958 C CA . ASP A 1 115 ? -18.995 -5.652 0.909 1.00 89.69 115 ASP A CA 1
ATOM 959 C C . ASP A 1 115 ? -18.336 -4.267 1.102 1.00 89.69 115 ASP A C 1
ATOM 961 O O . ASP A 1 115 ? -18.393 -3.404 0.224 1.00 89.69 115 ASP A O 1
ATOM 965 N N . TYR A 1 116 ? -17.660 -4.058 2.235 1.00 88.88 116 TYR A N 1
ATOM 966 C CA . TYR A 1 116 ? -17.013 -2.801 2.618 1.00 88.88 116 TYR A CA 1
ATOM 967 C C . TYR A 1 116 ? -15.647 -2.606 1.945 1.00 88.88 116 TYR A C 1
ATOM 969 O O . TYR A 1 116 ? -15.257 -1.466 1.666 1.00 88.88 116 TYR A O 1
ATOM 977 N N . PHE A 1 117 ? -14.948 -3.699 1.612 1.00 91.19 117 PHE A N 1
ATOM 978 C CA . PHE A 1 117 ? -13.670 -3.693 0.891 1.00 91.19 117 PHE A CA 1
ATOM 979 C C . PHE A 1 117 ? -13.760 -4.396 -0.476 1.00 91.19 117 PHE A C 1
ATOM 981 O O . PHE A 1 117 ? -13.156 -5.456 -0.674 1.00 91.19 117 PHE A O 1
ATOM 988 N N . PRO A 1 118 ? -14.454 -3.798 -1.462 1.00 88.50 118 PRO A N 1
ATOM 989 C CA . PRO A 1 118 ? -14.546 -4.372 -2.799 1.00 88.50 118 PRO A CA 1
ATOM 990 C C . PRO A 1 118 ? -13.163 -4.454 -3.474 1.00 88.50 118 PRO A C 1
ATOM 992 O O . PRO A 1 118 ? -12.309 -3.592 -3.222 1.00 88.50 118 PRO A O 1
ATOM 995 N N . PRO A 1 119 ? -12.917 -5.461 -4.336 1.00 84.44 119 PRO A N 1
ATOM 996 C CA . PRO A 1 119 ? -11.615 -5.720 -4.966 1.00 84.44 119 PRO A CA 1
ATOM 997 C C . PRO A 1 119 ? -11.056 -4.519 -5.741 1.00 84.44 119 PRO A C 1
ATOM 999 O O . PRO A 1 119 ? -9.856 -4.279 -5.688 1.00 84.44 119 PRO A O 1
ATOM 1002 N N . ASP A 1 120 ? -11.921 -3.698 -6.334 1.00 85.88 120 ASP A N 1
ATOM 1003 C CA . ASP A 1 120 ? -11.518 -2.576 -7.197 1.00 85.88 120 ASP A CA 1
ATOM 1004 C C . ASP A 1 120 ? -11.315 -1.248 -6.438 1.00 85.88 120 ASP A C 1
ATOM 1006 O O . ASP A 1 120 ? -11.139 -0.188 -7.034 1.00 85.88 120 ASP A O 1
ATOM 1010 N N . CYS A 1 121 ? -11.364 -1.274 -5.102 1.00 87.38 121 CYS A N 1
ATOM 1011 C CA . CYS A 1 121 ? -11.182 -0.082 -4.272 1.00 87.38 121 CYS A CA 1
ATOM 1012 C C . CYS A 1 121 ? -9.743 0.473 -4.358 1.00 87.38 121 CYS A C 1
ATOM 1014 O O . CYS A 1 121 ? -8.782 -0.298 -4.284 1.00 87.38 121 CYS A O 1
ATOM 1016 N N . SER A 1 122 ? -9.583 1.800 -4.441 1.00 89.19 122 SER A N 1
ATOM 1017 C CA . SER A 1 122 ? -8.258 2.437 -4.387 1.00 89.19 122 SER A CA 1
ATOM 1018 C C . SER A 1 122 ? -7.608 2.269 -3.010 1.00 89.19 122 SER A C 1
ATOM 1020 O O . SER A 1 122 ? -8.306 2.161 -1.998 1.00 89.19 122 SER A O 1
ATOM 1022 N N . VAL A 1 123 ? -6.270 2.289 -2.956 1.00 89.06 123 VAL A N 1
ATOM 1023 C CA . VAL A 1 123 ? -5.514 2.171 -1.694 1.00 89.06 123 VAL A CA 1
ATOM 1024 C C . VAL A 1 123 ? -5.918 3.264 -0.704 1.00 89.06 123 VAL A C 1
ATOM 1026 O O . VAL A 1 123 ? -6.169 2.960 0.453 1.00 89.06 123 VAL A O 1
ATOM 1029 N N . GLU A 1 124 ? -6.075 4.511 -1.150 1.00 89.56 124 GLU A N 1
ATOM 1030 C CA . GLU A 1 124 ? -6.496 5.629 -0.289 1.00 89.56 124 GLU A CA 1
ATOM 1031 C C . GLU A 1 124 ? -7.866 5.391 0.358 1.00 89.56 124 GLU A C 1
ATOM 1033 O O . GLU A 1 124 ? -8.033 5.555 1.568 1.00 89.56 124 GLU A O 1
ATOM 1038 N N . THR A 1 125 ? -8.841 4.947 -0.439 1.00 91.38 125 THR A N 1
ATOM 1039 C CA . THR A 1 125 ? -10.188 4.640 0.060 1.00 91.38 125 THR A CA 1
ATOM 1040 C C . THR A 1 125 ? -10.145 3.469 1.036 1.00 91.38 125 THR A C 1
ATOM 1042 O O . THR A 1 125 ? -10.837 3.475 2.053 1.00 91.38 125 THR A O 1
ATOM 1045 N N . LEU A 1 126 ? -9.323 2.463 0.736 1.00 92.81 126 LEU A N 1
ATOM 1046 C CA . LEU A 1 126 ? -9.143 1.289 1.574 1.00 92.81 126 LEU A CA 1
ATOM 1047 C C . LEU A 1 126 ? -8.495 1.658 2.916 1.00 92.81 126 LEU A C 1
ATOM 1049 O O . LEU A 1 126 ? -8.989 1.214 3.949 1.00 92.81 126 LEU A O 1
ATOM 1053 N N . THR A 1 127 ? -7.485 2.533 2.924 1.00 91.19 127 THR A N 1
ATOM 1054 C CA . THR A 1 127 ? -6.879 3.088 4.143 1.00 91.19 127 THR A CA 1
ATOM 1055 C C . THR A 1 127 ? -7.926 3.799 4.991 1.00 91.19 127 THR A C 1
ATOM 1057 O O . THR A 1 127 ? -8.114 3.431 6.149 1.00 91.19 127 THR A O 1
ATOM 1060 N N . HIS A 1 128 ? -8.677 4.739 4.411 1.00 92.50 128 HIS A N 1
ATOM 1061 C CA . HIS A 1 128 ? -9.700 5.486 5.142 1.00 92.50 128 HIS A CA 1
ATOM 1062 C C . HIS A 1 128 ? -10.766 4.565 5.756 1.00 92.50 128 HIS A C 1
ATOM 1064 O O . HIS A 1 128 ? -10.999 4.590 6.965 1.00 92.50 128 HIS A O 1
ATOM 1070 N N . ARG A 1 129 ? -11.344 3.669 4.947 1.00 92.31 129 ARG A N 1
ATOM 1071 C CA . ARG A 1 129 ? -12.342 2.691 5.406 1.00 92.31 129 ARG A CA 1
ATOM 1072 C C . ARG A 1 129 ? -11.792 1.748 6.470 1.00 92.31 129 ARG A C 1
ATOM 1074 O O . ARG A 1 129 ? -12.516 1.354 7.383 1.00 92.31 129 ARG A O 1
ATOM 1081 N N . SER A 1 130 ? -10.518 1.372 6.367 1.00 93.19 130 SER A N 1
ATOM 1082 C CA . SER A 1 130 ? -9.872 0.524 7.366 1.00 93.19 130 SER A CA 1
ATOM 1083 C C . SER A 1 130 ? -9.770 1.215 8.719 1.00 93.19 130 SER A C 1
ATOM 1085 O O . SER A 1 130 ? -10.020 0.579 9.738 1.00 93.19 130 SER A O 1
ATOM 1087 N N . GLU A 1 131 ? -9.460 2.512 8.746 1.00 92.38 131 GLU A N 1
ATOM 1088 C CA . GLU A 1 131 ? -9.388 3.284 9.983 1.00 92.38 131 GLU A CA 1
ATOM 1089 C C . GLU A 1 131 ? -10.761 3.427 10.632 1.00 92.38 131 GLU A C 1
ATOM 1091 O O . GLU A 1 131 ? -10.880 3.266 11.845 1.00 92.38 131 GLU A O 1
ATOM 1096 N N . GLU A 1 132 ? -11.801 3.686 9.840 1.00 91.31 132 GLU A N 1
ATOM 1097 C CA . GLU A 1 132 ? -13.179 3.740 10.334 1.00 91.31 132 GLU A CA 1
ATOM 1098 C C . GLU A 1 132 ? -13.610 2.409 10.948 1.00 91.31 132 GLU A C 1
ATOM 1100 O O . GLU A 1 132 ? -14.124 2.380 12.065 1.00 91.31 132 GLU A O 1
ATOM 1105 N N . LEU A 1 133 ? -13.348 1.296 10.259 1.00 89.56 133 LEU A N 1
ATOM 1106 C CA . LEU A 1 133 ? -13.716 -0.022 10.760 1.00 89.56 133 LEU A CA 1
ATOM 1107 C C . LEU A 1 133 ? -12.905 -0.404 12.004 1.00 89.56 133 LEU A C 1
ATOM 1109 O O . LEU A 1 133 ? -13.468 -0.945 12.953 1.00 89.56 133 LEU A O 1
ATOM 1113 N N . LYS A 1 134 ? -11.609 -0.068 12.052 1.00 90.75 134 LYS A N 1
ATOM 1114 C CA . LYS A 1 134 ? -10.783 -0.230 13.259 1.00 90.75 134 LYS A CA 1
ATOM 1115 C C . LYS A 1 134 ? -11.356 0.576 14.427 1.00 90.75 134 LYS A C 1
ATOM 1117 O O . LYS A 1 134 ? -11.499 0.030 15.516 1.00 90.75 134 LYS A O 1
ATOM 1122 N N . LYS A 1 135 ? -11.737 1.840 14.208 1.00 88.94 135 LYS A N 1
ATOM 1123 C CA . LYS A 1 135 ? -12.378 2.685 15.231 1.00 88.94 135 LYS A CA 1
ATOM 1124 C C . LYS A 1 135 ? -13.707 2.104 15.699 1.00 88.94 135 LYS A C 1
ATOM 1126 O O . LYS A 1 135 ? -13.951 2.087 16.895 1.00 88.94 135 LYS A O 1
ATOM 1131 N N . MET A 1 136 ? -14.531 1.590 14.788 1.00 85.69 136 MET A N 1
ATOM 11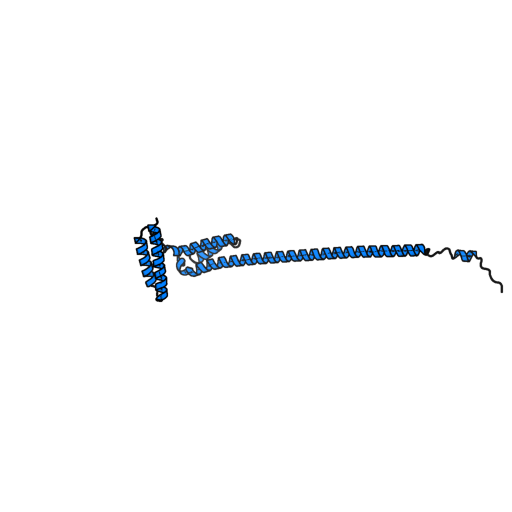32 C CA . MET A 1 136 ? -15.796 0.939 15.130 1.00 85.69 136 MET A CA 1
ATOM 1133 C C . MET A 1 136 ? -15.565 -0.308 15.994 1.00 85.69 136 MET A C 1
ATOM 1135 O O . MET A 1 136 ? -16.204 -0.456 17.031 1.00 85.69 136 MET A O 1
ATOM 1139 N N . ILE A 1 137 ? -14.608 -1.167 15.621 1.00 86.31 137 ILE A N 1
ATOM 1140 C CA . ILE A 1 137 ? -14.242 -2.349 16.417 1.00 86.31 137 ILE A CA 1
ATOM 1141 C C . ILE A 1 137 ? -13.770 -1.926 17.814 1.00 86.31 137 ILE A C 1
ATOM 1143 O O . ILE A 1 137 ? -14.213 -2.489 18.808 1.00 86.31 137 ILE A O 1
ATOM 1147 N N . LEU A 1 138 ? -12.916 -0.905 17.899 1.00 85.62 138 LEU A N 1
ATOM 1148 C CA . LEU A 1 138 ? -12.420 -0.392 19.176 1.00 85.62 138 LEU A CA 1
ATOM 1149 C C . LEU A 1 138 ? -13.502 0.327 19.995 1.00 85.62 138 LEU A C 1
ATOM 1151 O O . LEU A 1 138 ? -13.443 0.304 21.219 1.00 85.62 138 LEU A O 1
ATOM 1155 N N . SER A 1 139 ? -14.514 0.919 19.355 1.00 82.19 139 SER A N 1
ATOM 1156 C CA . SER A 1 139 ? -15.601 1.605 20.062 1.00 82.19 139 SER A CA 1
ATOM 1157 C C . SER A 1 139 ? -16.489 0.665 20.874 1.00 82.19 139 SER A C 1
ATOM 1159 O O . SER A 1 139 ? -17.041 1.108 21.874 1.00 82.19 139 SER A O 1
ATOM 1161 N N . PHE A 1 140 ? -16.542 -0.633 20.542 1.00 76.62 140 PHE A N 1
ATOM 1162 C CA . PHE A 1 140 ? -17.196 -1.634 21.397 1.00 76.62 140 PHE A CA 1
ATOM 1163 C C . PHE A 1 140 ? -16.547 -1.750 22.783 1.00 76.62 140 PHE A C 1
ATOM 1165 O O . PHE A 1 140 ? -17.189 -2.202 23.723 1.00 76.62 140 PHE A O 1
ATOM 1172 N N . PHE A 1 141 ? -15.289 -1.326 22.915 1.00 72.50 141 PHE A N 1
ATOM 1173 C CA . PHE A 1 141 ? -14.545 -1.309 24.174 1.00 72.50 141 PHE A CA 1
ATOM 1174 C C . PHE A 1 141 ? -14.488 0.085 24.808 1.00 72.50 141 PHE A C 1
ATOM 1176 O O . PHE A 1 141 ? -14.097 0.221 25.963 1.00 72.50 141 PHE A O 1
ATOM 1183 N N . ALA A 1 142 ? -14.871 1.129 24.068 1.00 63.94 142 ALA A N 1
ATOM 1184 C CA . ALA A 1 142 ? -14.807 2.508 24.541 1.00 63.94 142 ALA A CA 1
ATOM 1185 C C . ALA A 1 142 ? -15.948 2.869 25.513 1.00 63.94 142 ALA A C 1
ATOM 1187 O O . ALA A 1 142 ? -15.914 3.947 26.098 1.00 63.94 142 ALA A O 1
ATOM 1188 N N . GLU A 1 143 ? -16.926 1.982 25.737 1.00 49.31 143 GLU A N 1
ATOM 1189 C CA . GLU A 1 143 ? -18.027 2.228 26.684 1.00 49.31 143 GLU A CA 1
ATOM 1190 C C . GLU A 1 143 ? -17.628 2.146 28.175 1.00 49.31 143 GLU A C 1
ATOM 1192 O O . GLU A 1 143 ? -18.441 2.498 29.026 1.00 49.31 143 GLU A O 1
ATOM 1197 N N . GLU A 1 144 ? -16.379 1.802 28.524 1.00 45.38 144 GLU A N 1
ATOM 1198 C CA . GLU A 1 144 ? -15.868 1.952 29.905 1.00 45.38 144 GLU A CA 1
ATOM 1199 C C . GLU A 1 144 ? -14.922 3.142 30.121 1.00 45.38 144 GLU A C 1
ATOM 1201 O O . GLU A 1 144 ? -14.635 3.490 31.266 1.00 45.38 144 GLU A O 1
ATOM 1206 N N . GLU A 1 145 ? -14.529 3.865 29.069 1.00 43.91 145 GLU A N 1
ATOM 1207 C CA . GLU A 1 145 ? -14.070 5.248 29.228 1.00 43.91 145 GLU A CA 1
ATOM 1208 C C . GLU A 1 145 ? -15.269 6.176 29.040 1.00 43.91 145 GLU A C 1
ATOM 1210 O O . GLU A 1 145 ? -15.305 7.048 28.174 1.00 43.91 145 GLU A O 1
ATOM 1215 N N . SER A 1 146 ? -16.262 6.029 29.923 1.00 43.22 146 SER A N 1
ATOM 1216 C CA . SER A 1 146 ? -16.992 7.215 30.343 1.00 43.22 146 SER A CA 1
ATOM 1217 C C . SER A 1 146 ? -15.915 8.181 30.824 1.00 43.22 146 SER A C 1
ATOM 1219 O O . SER A 1 146 ? -15.415 8.060 31.943 1.00 43.22 146 SER A O 1
ATOM 1221 N N . GLU A 1 147 ? -15.560 9.157 29.989 1.00 48.28 147 GLU A N 1
ATOM 1222 C CA . GLU A 1 147 ? -15.196 10.482 30.459 1.00 48.28 147 GLU A CA 1
ATOM 1223 C C . GLU A 1 147 ? -16.371 10.929 31.336 1.00 48.28 147 GLU A C 1
ATOM 1225 O O . GLU A 1 147 ? -17.255 11.666 30.906 1.00 48.28 147 GLU A O 1
ATOM 1230 N N . ALA A 1 148 ? -16.442 10.410 32.569 1.00 51.09 148 ALA A N 1
ATOM 1231 C CA . ALA A 1 148 ? -17.200 11.027 33.627 1.00 51.09 148 ALA A CA 1
ATOM 1232 C C . ALA A 1 148 ? -16.680 12.448 33.586 1.00 51.09 148 ALA A C 1
ATOM 1234 O O . ALA A 1 148 ? -15.489 12.661 33.803 1.00 51.09 148 ALA A O 1
ATOM 1235 N N . SER A 1 149 ? -17.509 13.374 33.115 1.00 57.75 149 SER A N 1
ATOM 1236 C CA . SER A 1 149 ? -17.111 14.752 32.919 1.00 57.75 149 SER A CA 1
ATOM 1237 C C . SER A 1 149 ? -16.600 15.227 34.271 1.00 57.75 149 SER A C 1
ATOM 1239 O O . SER A 1 149 ? -17.405 15.447 35.177 1.00 57.75 149 SER A O 1
ATOM 1241 N N . LEU A 1 150 ? -15.274 15.252 34.439 1.00 66.50 150 LEU A N 1
ATOM 1242 C CA . LEU A 1 150 ? -14.619 15.579 35.697 1.00 66.50 150 LEU A CA 1
ATOM 1243 C C . LEU A 1 150 ? -14.753 17.088 35.840 1.00 66.50 150 LEU A C 1
ATOM 1245 O O . LEU A 1 150 ? -13.846 17.843 35.499 1.00 66.50 150 LEU A O 1
ATOM 1249 N N . ASN A 1 151 ? -15.952 17.524 36.208 1.00 73.44 151 ASN A N 1
ATOM 1250 C CA . ASN A 1 151 ? -16.334 18.927 36.246 1.00 73.44 151 ASN A CA 1
ATOM 1251 C C . ASN A 1 151 ? -15.926 19.552 37.577 1.00 73.44 151 ASN A C 1
ATOM 1253 O O . ASN A 1 151 ? -15.803 20.773 37.667 1.00 73.44 151 ASN A O 1
ATOM 1257 N N . THR A 1 152 ? -15.697 18.724 38.598 1.00 81.62 152 THR A N 1
ATOM 1258 C CA . THR A 1 152 ? -15.259 19.151 39.922 1.00 81.62 152 THR A CA 1
ATOM 1259 C C . THR A 1 152 ? -13.945 18.486 40.323 1.00 81.62 152 THR A C 1
ATOM 1261 O O . THR A 1 152 ? -13.557 17.430 39.821 1.00 81.62 152 THR A O 1
ATOM 1264 N N . ILE A 1 153 ? -13.238 19.118 41.263 1.00 82.38 153 ILE A N 1
ATOM 1265 C CA . ILE A 1 153 ? -12.030 18.540 41.867 1.00 82.38 153 ILE A CA 1
ATOM 1266 C C . ILE A 1 153 ? -12.372 17.228 42.593 1.00 82.38 153 ILE A C 1
ATOM 1268 O O . ILE A 1 153 ? -11.572 16.298 42.568 1.00 82.38 153 ILE A O 1
ATOM 1272 N N . GLU A 1 154 ? -13.559 17.132 43.196 1.00 85.31 154 GLU A N 1
ATOM 1273 C CA . GLU A 1 154 ? -14.035 15.932 43.896 1.00 85.31 154 GLU A CA 1
ATOM 1274 C C . GLU A 1 154 ? -14.166 14.736 42.945 1.00 85.31 154 GLU A C 1
ATOM 1276 O O . GLU A 1 154 ? -13.706 13.645 43.283 1.00 85.31 154 GLU A O 1
ATOM 1281 N N . ASP A 1 155 ? -14.662 14.958 41.723 1.00 82.75 155 ASP A N 1
ATOM 1282 C CA . ASP A 1 155 ? -14.732 13.919 40.688 1.00 82.75 155 ASP A CA 1
ATOM 1283 C C . ASP A 1 155 ? -13.333 13.403 40.324 1.00 82.75 155 ASP A C 1
ATOM 1285 O O . ASP A 1 155 ? -13.105 12.197 40.233 1.00 82.75 155 ASP A O 1
ATOM 1289 N N . VAL A 1 156 ? -12.364 14.313 40.157 1.00 83.50 156 VAL A N 1
ATOM 1290 C CA . VAL A 1 156 ? -10.970 13.955 39.840 1.00 83.50 156 VAL A CA 1
ATOM 1291 C C . VAL A 1 156 ? -10.338 13.138 40.967 1.00 83.50 156 VAL A C 1
ATOM 1293 O O . VAL A 1 156 ? -9.581 12.202 40.701 1.00 83.50 156 VAL A O 1
ATOM 1296 N N . LEU A 1 157 ? -10.618 13.490 42.224 1.00 87.12 157 LEU A N 1
ATOM 1297 C CA . LEU A 1 157 ? -10.095 12.775 43.387 1.00 87.12 157 LEU A CA 1
ATOM 1298 C C . LEU A 1 157 ? -10.708 11.376 43.506 1.00 87.12 157 LEU A C 1
ATOM 1300 O O . LEU A 1 157 ? -9.958 10.411 43.662 1.00 87.12 157 LEU A O 1
ATOM 1304 N N . ALA A 1 158 ? -12.030 11.258 43.362 1.00 85.88 158 ALA A N 1
ATOM 1305 C CA . ALA A 1 158 ? -12.731 9.978 43.396 1.00 85.88 158 ALA A CA 1
ATOM 1306 C C . ALA A 1 158 ? -12.264 9.043 42.267 1.00 85.88 158 ALA A C 1
ATOM 1308 O O . ALA A 1 158 ? -12.030 7.854 42.488 1.00 85.88 158 ALA A O 1
ATOM 1309 N N . GLU A 1 159 ? -12.061 9.583 41.066 1.00 83.88 159 GLU A N 1
ATOM 1310 C CA . GLU A 1 159 ? -11.570 8.825 39.916 1.00 83.88 159 GLU A CA 1
ATOM 1311 C C . GLU A 1 159 ? -10.098 8.412 40.080 1.00 83.88 159 GLU A C 1
ATOM 1313 O O . GLU A 1 159 ? -9.724 7.278 39.776 1.00 83.88 159 GLU A O 1
ATOM 1318 N N . ALA A 1 160 ? -9.249 9.285 40.631 1.00 87.25 160 ALA A N 1
ATOM 1319 C CA . ALA A 1 160 ? -7.868 8.929 40.952 1.00 87.25 160 ALA A CA 1
ATOM 1320 C C . ALA A 1 160 ? -7.796 7.795 41.990 1.00 87.25 160 ALA A C 1
ATOM 1322 O O . ALA A 1 160 ? -6.959 6.903 41.864 1.00 87.25 160 ALA A O 1
ATOM 1323 N N . GLU A 1 161 ? -8.675 7.802 42.993 1.00 87.31 161 GLU A N 1
ATOM 1324 C CA . GLU A 1 161 ? -8.755 6.749 44.008 1.00 87.31 161 GLU A CA 1
ATOM 1325 C C . GLU A 1 161 ? -9.260 5.421 43.426 1.00 87.31 161 GLU A C 1
ATOM 1327 O O . GLU A 1 161 ? -8.657 4.375 43.674 1.00 87.31 161 GLU A O 1
ATOM 1332 N N . ARG A 1 162 ? -10.282 5.453 42.558 1.00 86.00 162 ARG A N 1
ATOM 1333 C CA . ARG A 1 162 ? -10.725 4.270 41.798 1.00 86.00 162 ARG A CA 1
ATOM 1334 C C . ARG A 1 162 ? -9.597 3.670 40.965 1.00 86.00 162 ARG A C 1
ATOM 1336 O O . ARG A 1 162 ? -9.376 2.462 41.022 1.00 86.00 162 ARG A O 1
ATOM 1343 N N . ARG A 1 163 ? -8.851 4.505 40.235 1.00 85.25 163 ARG A N 1
ATOM 1344 C CA . ARG A 1 163 ? -7.714 4.064 39.412 1.00 85.25 163 ARG A CA 1
ATOM 1345 C C . ARG A 1 163 ? -6.619 3.431 40.257 1.00 85.25 163 ARG A C 1
ATOM 1347 O O . ARG A 1 163 ? -6.140 2.361 39.898 1.00 85.25 163 ARG A O 1
ATOM 1354 N N . LYS A 1 164 ? -6.265 4.035 41.397 1.00 89.12 164 LYS A N 1
ATOM 1355 C CA . LYS A 1 164 ? -5.299 3.445 42.337 1.00 89.12 164 LYS A CA 1
ATOM 1356 C C . LYS A 1 164 ? -5.751 2.078 42.839 1.00 89.12 164 LYS A C 1
ATOM 1358 O O . LYS A 1 164 ? -4.975 1.136 42.760 1.00 89.12 164 LYS A O 1
ATOM 1363 N N . ASN A 1 165 ? -6.999 1.960 43.288 1.00 86.06 165 ASN A N 1
ATOM 1364 C CA . ASN A 1 165 ? -7.539 0.700 43.801 1.00 86.06 165 ASN A CA 1
ATOM 1365 C C . ASN A 1 165 ? -7.588 -0.390 42.722 1.00 86.06 165 ASN A C 1
ATOM 1367 O O . ASN A 1 165 ? -7.269 -1.543 43.002 1.00 86.06 165 ASN A O 1
ATOM 1371 N N . SER A 1 166 ? -7.930 -0.020 41.484 1.00 82.75 166 SER A N 1
ATOM 1372 C CA . SER A 1 166 ? -7.879 -0.927 40.335 1.00 82.75 166 SER A CA 1
ATOM 1373 C C . SER A 1 166 ? -6.446 -1.392 40.064 1.00 82.75 166 SER A C 1
ATOM 1375 O O . SER A 1 166 ? -6.193 -2.592 40.031 1.00 82.75 166 SER A O 1
ATOM 1377 N N . ILE A 1 167 ? -5.480 -0.471 39.992 1.00 85.00 167 ILE A N 1
ATOM 1378 C CA . ILE A 1 167 ? -4.058 -0.782 39.767 1.00 85.00 167 ILE A CA 1
ATOM 1379 C C . ILE A 1 167 ? -3.488 -1.680 40.874 1.00 85.00 167 ILE A C 1
ATOM 1381 O O . ILE A 1 167 ? -2.803 -2.652 40.575 1.00 85.00 167 ILE A O 1
ATOM 1385 N N . SER A 1 168 ? -3.819 -1.418 42.141 1.00 82.75 168 SER A N 1
ATOM 1386 C CA . SER A 1 168 ? -3.371 -2.236 43.277 1.00 82.75 168 SER A CA 1
ATOM 1387 C C . SER A 1 168 ? -3.952 -3.654 43.297 1.00 82.75 168 SER A C 1
ATOM 1389 O O . SER A 1 168 ? -3.439 -4.498 44.027 1.00 82.75 168 SER A O 1
ATOM 1391 N N . SER A 1 169 ? -5.007 -3.932 42.523 1.00 85.44 169 SER A N 1
ATOM 1392 C CA . SER A 1 169 ? -5.560 -5.285 42.388 1.00 85.44 169 SER A CA 1
ATOM 1393 C C . SER A 1 169 ? -4.786 -6.162 41.396 1.00 85.44 169 SER A C 1
ATOM 1395 O O . SER A 1 169 ? -4.950 -7.383 41.406 1.00 85.44 169 SER A O 1
ATOM 1397 N N . TYR A 1 170 ? -3.92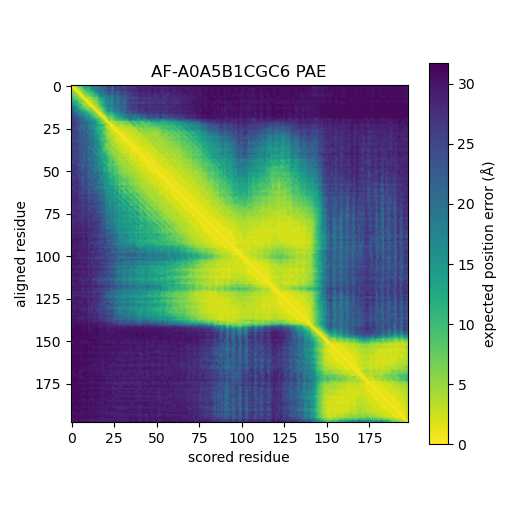0 -5.566 40.569 1.00 82.25 170 TYR A N 1
ATOM 1398 C CA . TYR A 1 170 ? -3.095 -6.304 39.620 1.00 82.25 170 TYR A CA 1
ATOM 1399 C C . TYR A 1 170 ? -1.817 -6.831 40.288 1.00 82.25 170 TYR A C 1
ATOM 1401 O O . TYR A 1 170 ? -1.177 -6.111 41.056 1.00 82.25 170 TYR A O 1
ATOM 1409 N N . PRO A 1 171 ? -1.401 -8.072 39.980 1.00 80.56 171 PRO A N 1
ATOM 1410 C CA . PRO A 1 171 ? -0.159 -8.641 40.485 1.00 80.56 171 PRO A CA 1
ATOM 1411 C C . PRO A 1 171 ? 1.037 -8.050 39.723 1.00 80.56 171 PRO A C 1
ATOM 1413 O O . PRO A 1 171 ? 1.533 -8.654 38.775 1.00 80.56 171 PRO A O 1
ATOM 1416 N N . MET A 1 172 ? 1.465 -6.851 40.118 1.00 84.06 172 MET A N 1
ATOM 1417 C CA . MET A 1 172 ? 2.675 -6.182 39.625 1.00 84.06 172 MET A CA 1
ATOM 1418 C C . MET A 1 172 ? 3.802 -6.294 40.655 1.00 84.06 172 MET A C 1
ATOM 1420 O O . MET A 1 172 ? 3.543 -6.482 41.849 1.00 84.06 172 MET A O 1
ATOM 1424 N N . ASP A 1 173 ? 5.051 -6.181 40.203 1.00 88.69 173 ASP A N 1
ATOM 1425 C CA . ASP A 1 173 ? 6.173 -6.031 41.126 1.00 88.69 173 ASP A CA 1
ATOM 1426 C C . ASP A 1 173 ? 6.148 -4.643 41.809 1.00 88.69 173 ASP A C 1
ATOM 1428 O O . ASP A 1 173 ? 5.394 -3.744 41.425 1.00 88.69 173 ASP A O 1
ATOM 1432 N N . GLY A 1 174 ? 6.913 -4.482 42.895 1.00 84.31 174 GLY A N 1
ATOM 1433 C CA . GLY A 1 174 ? 6.863 -3.261 43.709 1.00 84.31 174 GLY A CA 1
ATOM 1434 C C . GLY A 1 174 ? 7.297 -1.999 42.955 1.00 84.31 174 GLY A C 1
ATOM 1435 O O . GLY A 1 174 ? 6.701 -0.940 43.151 1.00 84.31 174 GLY A O 1
ATOM 1436 N N . ASP A 1 175 ? 8.282 -2.128 42.065 1.00 85.56 175 ASP A N 1
ATOM 1437 C CA . ASP A 1 175 ? 8.873 -1.005 41.334 1.00 85.56 175 ASP A CA 1
ATOM 1438 C C . ASP A 1 175 ? 7.967 -0.571 40.163 1.00 85.56 175 ASP A C 1
ATOM 1440 O O . ASP A 1 175 ? 7.756 0.625 39.925 1.00 85.56 175 ASP A O 1
ATOM 1444 N N . GLU A 1 176 ? 7.362 -1.529 39.458 1.00 83.44 176 GLU A N 1
ATOM 1445 C CA . GLU A 1 176 ? 6.354 -1.302 38.422 1.00 83.44 176 GLU A CA 1
ATOM 1446 C C . GLU A 1 176 ? 5.091 -0.684 39.020 1.00 83.44 176 GLU A C 1
ATOM 1448 O O . GLU A 1 176 ? 4.572 0.300 38.485 1.00 83.44 176 GLU A O 1
ATOM 1453 N N . LEU A 1 177 ? 4.630 -1.195 40.165 1.00 87.38 177 LEU A N 1
ATOM 1454 C CA . LEU A 1 177 ? 3.467 -0.655 40.862 1.00 87.38 177 LEU A CA 1
ATOM 1455 C C . LEU A 1 177 ? 3.690 0.809 41.265 1.00 87.38 177 LEU A C 1
ATOM 1457 O O . LEU A 1 177 ? 2.825 1.655 41.023 1.00 87.38 177 LEU A O 1
ATOM 1461 N N . GLU A 1 178 ? 4.850 1.139 41.837 1.00 87.69 178 GLU A N 1
ATOM 1462 C CA . GLU A 1 178 ? 5.177 2.515 42.225 1.00 87.69 178 GLU A CA 1
ATOM 1463 C C . GLU A 1 178 ? 5.253 3.450 41.005 1.00 87.69 178 GLU A C 1
ATOM 1465 O O . GLU A 1 178 ? 4.716 4.566 41.027 1.00 87.69 178 GLU A O 1
ATOM 1470 N N . SER A 1 179 ? 5.839 2.977 39.902 1.00 87.62 179 SER A N 1
ATOM 1471 C CA . SER A 1 179 ? 5.898 3.712 38.636 1.00 87.62 179 SER A CA 1
ATOM 1472 C C . SER A 1 179 ? 4.502 4.015 38.079 1.00 87.62 179 SER A C 1
ATOM 1474 O O . SER A 1 179 ? 4.193 5.162 37.729 1.00 87.62 179 SER A O 1
ATOM 1476 N N . VAL A 1 180 ? 3.614 3.019 38.059 1.00 85.94 180 VAL A 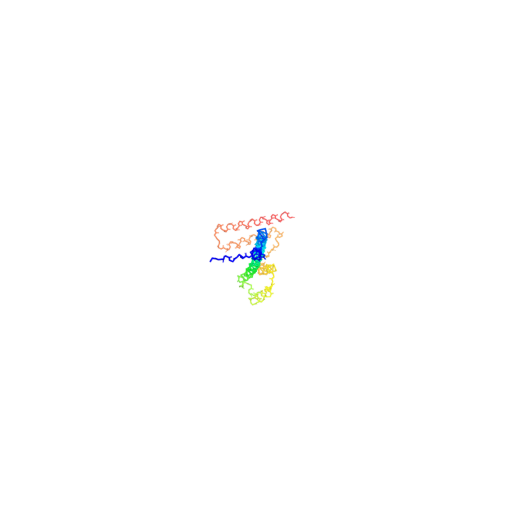N 1
ATOM 1477 C CA . VAL A 1 180 ? 2.244 3.170 37.552 1.00 85.94 180 VAL A CA 1
ATOM 1478 C C . VAL A 1 180 ? 1.415 4.081 38.465 1.00 85.94 180 VAL A C 1
ATOM 1480 O O . VAL A 1 180 ? 0.719 4.977 37.979 1.00 85.94 180 VAL A O 1
ATOM 1483 N N . LEU A 1 181 ? 1.538 3.954 39.789 1.00 89.00 181 LEU A N 1
ATOM 1484 C CA . LEU A 1 181 ? 0.861 4.847 40.740 1.00 89.00 181 LEU A CA 1
ATOM 1485 C C . LEU A 1 181 ? 1.352 6.302 40.626 1.00 89.00 181 LEU A C 1
ATOM 1487 O O . LEU A 1 181 ? 0.554 7.238 40.738 1.00 89.00 181 LEU A O 1
ATOM 1491 N N . SER A 1 182 ? 2.637 6.514 40.323 1.00 90.00 182 SER A N 1
ATOM 1492 C CA . SER A 1 182 ? 3.198 7.842 40.037 1.00 90.00 182 SER A CA 1
ATOM 1493 C C . SER A 1 182 ? 2.555 8.495 38.805 1.00 90.00 182 SER A C 1
ATOM 1495 O O . SER A 1 182 ? 2.314 9.708 38.784 1.00 90.00 182 SER A O 1
ATOM 1497 N N . LEU A 1 183 ? 2.216 7.708 37.778 1.00 88.56 183 LEU A N 1
ATOM 1498 C CA . LEU A 1 183 ? 1.503 8.207 36.597 1.00 88.56 183 LEU A CA 1
ATOM 1499 C C . LEU A 1 183 ? 0.080 8.664 36.936 1.00 88.56 183 LEU A C 1
ATOM 1501 O O . LEU A 1 183 ? -0.350 9.713 36.447 1.00 88.56 183 LEU A O 1
ATOM 1505 N N . VAL A 1 184 ? -0.619 7.944 37.818 1.00 88.69 184 VAL A N 1
ATOM 1506 C CA . VAL A 1 184 ? -1.950 8.347 38.307 1.00 88.69 184 VAL A CA 1
ATOM 1507 C C . VAL A 1 184 ? -1.878 9.676 39.062 1.00 88.69 184 VAL A C 1
ATOM 1509 O O . VAL A 1 184 ? -2.701 10.562 38.838 1.00 88.69 184 VAL A O 1
ATOM 1512 N N . GLU A 1 185 ? -0.857 9.872 39.899 1.00 88.81 185 GLU A N 1
ATOM 1513 C CA . GLU A 1 185 ? -0.639 11.127 40.633 1.00 88.81 185 GLU A CA 1
ATOM 1514 C C . GLU A 1 185 ? -0.326 12.319 39.715 1.00 88.81 185 GLU A C 1
ATOM 1516 O O . GLU A 1 185 ? -0.867 13.422 39.884 1.00 88.81 185 GLU A O 1
ATOM 1521 N N . LYS A 1 186 ? 0.495 12.102 38.682 1.00 89.31 186 LYS A N 1
ATOM 1522 C CA . LYS A 1 186 ? 0.768 13.114 37.650 1.00 89.31 186 LYS A CA 1
ATOM 1523 C C . LYS A 1 186 ? -0.492 13.471 36.865 1.00 89.31 186 LYS A C 1
ATOM 1525 O O . LYS A 1 186 ? -0.736 14.653 36.609 1.00 89.31 186 LYS A O 1
ATOM 1530 N N . TRP A 1 187 ? -1.301 12.475 36.502 1.00 90.00 187 TRP A N 1
ATOM 1531 C CA . TRP A 1 187 ? -2.583 12.690 35.833 1.00 90.00 187 TRP A CA 1
ATOM 1532 C C . TRP A 1 187 ? -3.542 13.501 36.714 1.00 90.00 187 TRP A C 1
ATOM 1534 O O . TRP A 1 187 ? -4.032 14.536 36.262 1.00 90.00 187 TRP A O 1
ATOM 1544 N N . LYS A 1 188 ? -3.715 13.113 37.985 1.00 89.44 188 LYS A N 1
ATOM 1545 C CA . LYS A 1 188 ? -4.546 13.820 38.974 1.00 89.44 188 LYS A CA 1
ATOM 1546 C C . LYS A 1 188 ? -4.156 15.294 39.071 1.00 89.44 188 LYS A C 1
ATOM 1548 O O . LYS A 1 188 ? -4.992 16.180 38.916 1.00 89.44 188 LYS A O 1
ATOM 1553 N N . THR A 1 189 ? -2.862 15.562 39.240 1.00 88.31 189 THR A N 1
ATOM 1554 C CA . THR A 1 189 ? -2.321 16.927 39.338 1.00 88.31 189 THR A CA 1
ATOM 1555 C C . THR A 1 189 ? -2.619 17.749 38.083 1.00 88.31 189 THR A C 1
ATOM 1557 O O . THR A 1 189 ? -2.998 18.918 38.172 1.00 88.31 189 THR A O 1
ATOM 1560 N N . ARG A 1 190 ? -2.478 17.143 36.898 1.00 87.50 190 ARG A N 1
ATOM 1561 C CA . ARG A 1 190 ? -2.768 17.803 35.621 1.00 87.50 190 ARG A CA 1
ATOM 1562 C C . ARG A 1 190 ? -4.253 18.148 35.481 1.00 87.50 190 ARG A C 1
ATOM 1564 O O . ARG A 1 190 ? -4.554 19.232 34.991 1.00 87.50 190 ARG A O 1
ATOM 1571 N N . GLN A 1 191 ? -5.159 17.262 35.891 1.00 82.88 191 GLN A N 1
ATOM 1572 C CA . GLN A 1 191 ? -6.602 17.516 35.804 1.00 82.88 191 GLN A CA 1
ATOM 1573 C C . GLN A 1 191 ? -7.061 18.582 36.801 1.00 82.88 191 GLN A C 1
ATOM 1575 O O . GLN A 1 191 ? -7.778 19.497 36.411 1.00 82.88 191 GLN A O 1
ATOM 1580 N N . ILE A 1 192 ? -6.569 18.547 38.045 1.00 86.00 192 ILE A N 1
ATOM 1581 C CA . ILE A 1 192 ? -6.857 19.598 39.035 1.00 86.00 192 ILE A CA 1
ATOM 1582 C C . ILE A 1 192 ? -6.389 20.961 38.519 1.00 86.00 192 ILE A C 1
ATOM 1584 O O . ILE A 1 192 ? -7.141 21.928 38.576 1.00 86.00 192 ILE A O 1
ATOM 1588 N N . ARG A 1 193 ? -5.179 21.043 37.947 1.00 86.19 193 ARG A N 1
ATOM 1589 C CA . ARG A 1 193 ? -4.670 22.298 37.375 1.00 86.19 193 ARG A CA 1
ATOM 1590 C C . ARG A 1 193 ? -5.595 22.849 36.284 1.00 86.19 193 ARG A C 1
ATOM 1592 O O . ARG A 1 193 ? -5.930 24.025 36.324 1.00 86.19 193 ARG A O 1
ATOM 1599 N N . LYS A 1 194 ? -6.060 21.998 35.365 1.00 83.31 194 LYS A N 1
ATOM 1600 C CA . LYS A 1 194 ? -7.003 22.391 34.302 1.00 83.31 194 LYS A CA 1
ATOM 1601 C C . LYS A 1 194 ? -8.343 22.908 34.833 1.00 83.31 194 LYS A C 1
ATOM 1603 O O . LYS A 1 194 ? -8.974 23.710 34.155 1.00 83.31 194 LYS A O 1
ATOM 1608 N N . LEU A 1 195 ? -8.788 22.424 35.993 1.00 81.56 195 LEU A N 1
ATOM 1609 C CA . LEU A 1 195 ? -10.029 22.871 36.629 1.00 81.56 195 LEU A CA 1
ATOM 1610 C C . LEU A 1 195 ? -9.863 24.176 37.411 1.00 81.56 195 LEU A C 1
ATOM 1612 O O . LEU A 1 195 ? -10.818 24.930 37.514 1.00 81.56 195 LEU A O 1
ATOM 1616 N N . VAL A 1 196 ? -8.669 24.444 37.945 1.00 82.06 196 VAL A N 1
ATOM 1617 C CA . VAL A 1 196 ? -8.363 25.680 38.686 1.00 82.06 196 VAL A CA 1
ATOM 1618 C C . VAL A 1 196 ? -8.008 26.845 37.751 1.00 82.06 196 VAL A C 1
ATOM 1620 O O . VAL A 1 196 ? -8.230 27.997 38.101 1.00 82.06 196 VAL A O 1
ATOM 1623 N N . GLU A 1 197 ? -7.445 26.561 36.574 1.00 77.69 197 GLU A N 1
ATOM 1624 C CA . GLU A 1 197 ? -7.087 27.570 35.560 1.00 77.69 197 GLU A CA 1
ATOM 1625 C C . GLU A 1 197 ? -8.254 27.951 34.621 1.00 77.69 197 GLU A C 1
ATOM 1627 O O . GLU A 1 197 ? -8.079 28.808 33.753 1.00 77.69 197 GLU A O 1
ATOM 1632 N N . LYS A 1 198 ? -9.418 27.310 34.773 1.00 57.62 198 LYS A N 1
ATOM 1633 C CA . LYS A 1 198 ? -10.668 27.617 34.059 1.00 57.62 198 LYS A CA 1
ATOM 1634 C C . LYS A 1 198 ? -11.480 28.674 34.801 1.00 57.62 198 LYS A C 1
ATOM 1636 O O . LYS A 1 198 ? -12.097 29.502 34.097 1.00 57.62 198 LYS A O 1
#

Foldseek 3Di:
DDDDPDDCVVVVVVVVPPVDDPVRVVVVVVVVVVVVVVVVVVVVVVVVVVVVVVVVVVVVVVVVVVVVVVVVVVVVVQVVLLVVLLVVLVVLCVVCCVVCCVVQNPVNVVVCSCVQDPPPDGSVSSNVSSVVSSVVSCVSVCVVPPVPVPLDLVSLVVVLVVVLVVLVVDPDDPVVNVVVNVVSVVVSVVVVVVNVVD

Solvent-accessible surface area (backbone atoms only — not comparable to full-atom values): 11461 Å² total; per-residue (Å²): 142,79,82,82,78,76,61,71,68,65,66,52,67,72,65,78,70,71,83,61,56,74,64,54,53,51,51,51,51,53,49,52,54,49,52,51,51,50,52,51,51,53,50,50,55,49,50,53,51,52,50,51,53,48,52,54,50,54,52,48,55,49,49,55,49,53,52,52,50,49,54,53,50,53,52,51,52,54,48,52,55,48,53,50,55,54,47,52,48,50,51,54,47,64,75,42,38,82,82,40,34,87,84,55,34,66,74,57,46,56,51,48,48,51,71,75,56,48,90,86,59,52,65,70,59,48,53,55,54,43,52,52,51,48,49,54,63,51,49,77,64,46,75,77,64,65,76,66,76,64,83,46,66,65,50,44,50,54,50,44,51,52,50,49,57,55,56,70,69,52,96,62,56,75,67,59,44,53,55,55,52,50,50,49,52,53,50,42,54,53,52,48,49,59,64,72,77,106

Secondary structure (DSSP, 8-state):
-------HHHHHHTTS-----HHHHHHHHHHHHHHHHHHHHHHHHHHHHHHHHHHHHHHHHHHHHHHHHHHHHHHHHHHHHHHHHHHHHHHHHHHHHHHHTTTS-HHHHHHHHHHHS-TT--HHHHHHHHHHHHHHHHHTTGGG-------SHHHHHHHHHHHHHHHHTS---HHHHHHHHHHHHHHHHHHHHHHH--